Protein AF-A0AAD5DRU0-F1 (afdb_monomer_lite)

InterPro domains:
  IPR018108 Mitochondrial carrier protein, transmembrane region [PF00153] (15-57)
  IPR018108 Mitochondrial carrier protein, transmembrane region [PF00153] (76-179)
  IPR018108 Mitochondrial carrier protein, transmembrane region [PF00153] (218-263)
  IPR018108 Mitochondrial carrier protein, transmembrane region [PS50920] (1-57)
  IPR018108 Mitochondrial carrier protein, transmembrane region [PS50920] (72-177)
  IPR023395 Mitochondrial carrier protein domain superfamily [G3DSA:1.50.40.10] (1-269)
  IPR023395 Mitochondrial carrier protein domain superfamily [SSF103506] (10-259)

Radius of gyration: 24.18 Å; chains: 1; bounding box: 57×58×73 Å

Sequence (271 aa):
MALEGSQSGLRGAYLTARGVVAHDGVRGLYKGFGTVIGGMFPARMVYLSTLEMSKSVTNSLLHRFDLGDTAAVGAASFVGGAMASLSSQLIVVPIDVVAQRLMIMGGGPPPGGDPSARAAAAAEAAARHHTSGLALARSIVAAEGVRGLYRGFGASLAMFVPNSAIWWGSYGVWQQVLWHQVDRLRGHHWHSEGEILAVQGAAGILTGCTRAAVRPTWRQVASHLLHTEGAAGFFRGVAPRMASSSIWGTTMVCSYEWLKRLCARPAEEAA

Secondary structure (DSSP, 8-state):
---TT---SHHHHHHHHHHHHHHH-GGGGGTTHHHHHHHHHHHHHHHHHHHHHHHHHHHHHHTTS---HHHHHHHHHHHHHHHHHHHHHHHHHHHHHHHHHHHHT--PPPTTS-HHHHHHHHHHHHHHHT--HHHHHHHHHHHH-HHHHTTTHHHHHHHHHHHHHHHHHHHHHHHHHHHHHHHHHHSS----HHHHHHHHHHHHHHHHHHHHHHSS-HHHHHHHHHHHH-GGGGGTTHHHHHHHHHHHHHHHHHHHHHHHHHHTS-TTS--

Foldseek 3Di:
DPPPDQPFDPVSVVVVVVQLCVQPNPVLVCFLVVLQVVQVVVLVVLLVVQLVVQLVVQLVVCVVPPDDPLQSLLQSQLRSLLRSQLRSLVRNQLSVLLRVVRNVLSDQDDPDDDPVVNVVSVVVSVVVPPQDSVNSSVVQCVPVNPVSSCVCVVVSSVPRNNLRSLLRSQLSNQLVVLQVVVCVVVVDNDDDPVSVVVSNVVSNVRSVVSSVPPPDPVCVVVVVCCVPPNPVSVCGCVNVVVVVVVVVVVVVVVVVVVVVVVVPPDPPVVD

Structure (mmCIF, N/CA/C/O backbone):
data_AF-A0AAD5DRU0-F1
#
_entry.id   AF-A0AAD5DRU0-F1
#
loop_
_atom_site.group_PDB
_atom_site.id
_atom_site.type_symbol
_atom_site.label_atom_id
_atom_site.label_alt_id
_atom_site.label_comp_id
_atom_site.label_asym_id
_atom_site.label_entity_id
_atom_site.label_seq_id
_atom_site.pdbx_PDB_ins_code
_atom_site.Cartn_x
_atom_site.Cartn_y
_atom_site.Cartn_z
_atom_site.occupancy
_atom_site.B_iso_or_equiv
_atom_site.auth_seq_id
_atom_site.auth_comp_id
_atom_site.auth_asym_id
_atom_site.auth_atom_id
_atom_site.pdbx_PDB_model_num
ATOM 1 N N . MET A 1 1 ? -21.817 16.569 17.239 1.00 31.19 1 MET A N 1
ATOM 2 C CA . MET A 1 1 ? -21.534 17.974 17.597 1.00 31.19 1 MET A CA 1
ATOM 3 C C . MET A 1 1 ? -20.516 18.000 18.742 1.00 31.19 1 MET A C 1
ATOM 5 O O . MET A 1 1 ? -20.892 18.226 19.878 1.00 31.19 1 MET A O 1
ATOM 9 N N . ALA A 1 2 ? -19.253 17.642 18.466 1.00 29.66 2 ALA A N 1
ATOM 10 C CA . ALA A 1 2 ? -18.163 17.631 19.460 1.00 29.66 2 ALA A CA 1
ATOM 11 C C . ALA A 1 2 ? -16.767 17.632 18.791 1.00 29.66 2 ALA A C 1
ATOM 13 O O . ALA A 1 2 ? -15.877 16.898 19.206 1.00 29.66 2 ALA A O 1
ATOM 14 N N . LEU A 1 3 ? -16.583 18.400 17.709 1.00 37.69 3 LEU A N 1
ATOM 15 C CA . LEU A 1 3 ? -15.270 18.587 17.064 1.00 37.69 3 LEU A CA 1
ATOM 16 C C . LEU A 1 3 ? -14.935 20.074 16.846 1.00 37.69 3 LEU A C 1
ATOM 18 O O . LEU A 1 3 ? -14.105 20.410 16.008 1.00 37.69 3 LEU A O 1
ATOM 22 N N . GLU A 1 4 ? -15.547 20.974 17.613 1.00 32.94 4 GLU A N 1
ATOM 23 C CA . GLU A 1 4 ? -15.132 22.377 17.678 1.00 32.94 4 GLU A CA 1
ATOM 24 C C . GLU A 1 4 ? -14.142 22.518 18.837 1.00 32.94 4 GLU A C 1
ATOM 26 O O . GLU A 1 4 ? -14.522 22.505 20.003 1.00 32.94 4 GLU A O 1
ATOM 31 N N . GLY A 1 5 ? -12.845 22.555 18.518 1.00 39.56 5 GLY A N 1
ATOM 32 C CA . GLY A 1 5 ? -11.784 22.775 19.509 1.00 39.56 5 GLY A CA 1
ATOM 33 C C . GLY A 1 5 ? -10.649 21.750 19.524 1.00 39.56 5 GLY A C 1
ATOM 34 O O . GLY A 1 5 ? -9.889 21.708 20.490 1.00 39.56 5 GLY A O 1
ATOM 35 N N . SER A 1 6 ? -10.480 20.922 18.484 1.00 44.06 6 SER A N 1
ATOM 36 C CA . SER A 1 6 ? -9.308 20.038 18.394 1.00 44.06 6 SER A CA 1
ATOM 37 C C . SER A 1 6 ? -8.027 20.873 18.273 1.00 44.06 6 SER A C 1
ATOM 39 O O . SER A 1 6 ? -7.655 21.275 17.168 1.00 44.06 6 SER A O 1
ATOM 41 N N . GLN A 1 7 ? -7.335 21.096 19.397 1.00 48.50 7 GLN A N 1
ATOM 42 C CA . GLN A 1 7 ? -5.994 21.679 19.434 1.00 48.50 7 GLN A CA 1
ATOM 43 C C . GLN A 1 7 ? -5.064 20.890 18.502 1.00 48.50 7 GLN A C 1
ATOM 45 O O . GLN A 1 7 ? -4.703 19.742 18.764 1.00 48.50 7 GLN A O 1
ATOM 50 N N . SER A 1 8 ? -4.730 21.494 17.366 1.00 57.09 8 SER A N 1
ATOM 51 C CA . SER A 1 8 ? -3.951 20.892 16.287 1.00 57.09 8 SER A CA 1
ATOM 52 C C . SER A 1 8 ? -2.485 20.707 16.668 1.00 57.09 8 SER A C 1
ATOM 54 O O . SER A 1 8 ? -1.857 21.634 17.168 1.00 57.09 8 SER A O 1
ATOM 56 N N . GLY A 1 9 ? -1.908 19.542 16.349 1.00 62.97 9 GLY A N 1
ATOM 57 C CA . GLY A 1 9 ? -0.460 19.296 16.415 1.00 62.97 9 GLY A CA 1
ATOM 58 C C . GLY A 1 9 ? -0.054 18.164 17.363 1.00 62.97 9 GLY A C 1
ATOM 59 O O . GLY A 1 9 ? -0.887 17.364 17.789 1.00 62.97 9 GLY A O 1
ATOM 60 N N . LEU A 1 10 ? 1.241 18.096 17.704 1.00 64.62 10 LEU A N 1
ATOM 61 C CA . LEU A 1 10 ? 1.806 17.085 18.617 1.00 64.62 10 LEU A CA 1
ATOM 62 C C . LEU A 1 10 ? 1.092 17.051 19.975 1.00 64.62 10 LEU A C 1
ATOM 64 O O . LEU A 1 10 ? 0.924 15.980 20.548 1.00 64.62 10 LEU A O 1
ATOM 68 N N . ARG A 1 11 ? 0.615 18.206 20.457 1.00 71.38 11 ARG A N 1
ATOM 69 C CA . ARG A 1 11 ? -0.155 18.312 21.701 1.00 71.38 11 ARG A CA 1
ATOM 70 C C . ARG A 1 11 ? -1.485 17.561 21.618 1.00 71.38 11 ARG A C 1
ATOM 72 O O . ARG A 1 11 ? -1.820 16.854 22.558 1.00 71.38 11 ARG A O 1
ATOM 79 N N . GLY A 1 12 ? -2.201 17.657 20.497 1.00 74.38 12 GLY A N 1
ATOM 80 C CA . GLY A 1 12 ? -3.434 16.897 20.269 1.00 74.38 12 GLY A CA 1
ATOM 81 C C . GLY A 1 12 ? -3.170 15.392 20.245 1.00 74.38 12 GLY A C 1
ATOM 82 O O . GLY A 1 12 ? -3.798 14.652 20.993 1.00 74.38 12 GLY A O 1
ATOM 83 N N . ALA A 1 13 ? -2.164 14.954 19.481 1.00 71.44 13 ALA A N 1
ATOM 84 C CA . ALA A 1 13 ? -1.767 13.544 19.426 1.00 71.44 13 ALA A CA 1
ATOM 85 C C . ALA A 1 13 ? -1.336 13.000 20.801 1.00 71.44 13 ALA A C 1
ATOM 87 O O . ALA A 1 13 ? -1.739 11.904 21.185 1.00 71.44 13 ALA A O 1
ATOM 88 N N . TYR A 1 14 ? -0.569 13.781 21.567 1.00 78.19 14 TYR A N 1
ATOM 89 C CA . TYR A 1 14 ? -0.157 13.434 22.925 1.00 78.19 14 TYR A CA 1
ATOM 90 C C . TYR A 1 14 ? -1.346 13.346 23.886 1.00 78.19 14 TYR A C 1
ATOM 92 O O . TYR A 1 14 ? -1.426 12.402 24.665 1.00 78.19 14 TYR A O 1
ATOM 100 N N . LEU A 1 15 ? -2.290 14.290 23.829 1.00 78.75 15 LEU A N 1
ATOM 101 C CA . LEU A 1 15 ? -3.487 14.266 24.672 1.00 78.75 15 LEU A CA 1
ATOM 102 C C . LEU A 1 15 ? -4.383 13.068 24.345 1.00 78.75 15 LEU A C 1
ATOM 104 O O . LEU A 1 15 ? -4.858 12.412 25.270 1.00 78.75 15 LEU A O 1
ATOM 108 N N . THR A 1 16 ? -4.555 12.735 23.063 1.00 78.31 16 THR A N 1
ATOM 109 C CA . THR A 1 16 ? -5.276 11.527 22.643 1.00 78.31 16 THR A CA 1
ATOM 110 C C . THR A 1 16 ? -4.559 10.267 23.124 1.00 78.31 16 THR A C 1
ATOM 112 O O . THR A 1 16 ? -5.192 9.415 23.736 1.00 78.31 16 THR A O 1
ATOM 115 N N . ALA A 1 17 ? -3.240 10.163 22.934 1.00 76.81 17 ALA A N 1
ATOM 116 C CA . ALA A 1 17 ? -2.459 9.016 23.400 1.00 76.81 17 ALA A CA 1
ATOM 117 C C . ALA A 1 17 ? -2.508 8.867 24.929 1.00 76.81 17 ALA A C 1
ATOM 119 O O . ALA A 1 17 ? -2.715 7.769 25.438 1.00 76.81 17 ALA A O 1
ATOM 120 N N . ARG A 1 18 ? -2.385 9.975 25.670 1.00 80.94 18 ARG A N 1
ATOM 121 C CA . ARG A 1 18 ? -2.505 9.995 27.133 1.00 80.94 18 ARG A CA 1
ATOM 122 C C . ARG A 1 18 ? -3.909 9.600 27.584 1.00 80.94 18 ARG A C 1
ATOM 124 O O . ARG A 1 18 ? -4.031 8.874 28.562 1.00 80.94 18 ARG A O 1
ATOM 131 N N . GLY A 1 19 ? -4.945 10.040 26.869 1.00 76.12 19 GLY A N 1
ATOM 132 C CA . GLY A 1 19 ? -6.327 9.620 27.098 1.00 76.12 19 GLY A CA 1
ATOM 133 C C . GLY A 1 19 ? -6.498 8.113 26.912 1.00 76.12 19 GLY A C 1
ATOM 134 O O . GLY A 1 19 ? -6.983 7.439 27.814 1.00 76.12 19 GLY A O 1
ATOM 135 N N . VAL A 1 20 ? -6.006 7.561 25.802 1.00 75.75 20 VAL A N 1
ATOM 136 C CA . VAL A 1 20 ? -6.056 6.113 25.540 1.00 75.75 20 VAL A CA 1
ATOM 137 C C . VAL A 1 20 ? -5.307 5.329 26.618 1.00 75.75 20 VAL A C 1
ATOM 139 O O . VAL A 1 20 ? -5.846 4.370 27.151 1.00 75.75 20 VAL A O 1
ATOM 142 N N . VAL A 1 21 ? -4.102 5.749 27.013 1.00 80.75 21 VAL A N 1
ATOM 143 C CA . VAL A 1 21 ? -3.340 5.056 28.067 1.00 80.75 21 VAL A CA 1
ATOM 144 C C . VAL A 1 21 ? -4.028 5.155 29.432 1.00 80.75 21 VAL A C 1
ATOM 146 O O . VAL A 1 21 ? -4.017 4.182 30.181 1.00 80.75 21 VAL A O 1
ATOM 149 N N . ALA A 1 22 ? -4.646 6.292 29.760 1.00 75.75 22 ALA A N 1
ATOM 150 C CA . ALA A 1 22 ? -5.359 6.472 31.024 1.00 75.75 22 ALA A CA 1
ATOM 151 C C . ALA A 1 22 ? -6.647 5.633 31.113 1.00 75.75 22 ALA A C 1
ATOM 153 O O . ALA A 1 22 ? -7.004 5.198 32.205 1.00 75.75 22 ALA A O 1
ATOM 154 N N . HIS A 1 23 ? -7.333 5.402 29.988 1.00 67.56 23 HIS A N 1
ATOM 155 C CA . HIS A 1 23 ? -8.597 4.657 29.950 1.00 67.56 23 HIS A CA 1
ATOM 156 C C . HIS A 1 23 ? -8.424 3.158 29.654 1.00 67.56 23 HIS A C 1
ATOM 158 O O . HIS A 1 23 ? -9.066 2.334 30.301 1.00 67.56 23 HIS A O 1
ATOM 164 N N . ASP A 1 24 ? -7.534 2.798 28.729 1.00 63.31 24 ASP A N 1
ATOM 165 C CA . ASP A 1 24 ? -7.362 1.430 28.218 1.00 63.31 24 ASP A CA 1
ATOM 166 C C . ASP A 1 24 ? -6.023 0.781 28.609 1.00 63.31 24 ASP A C 1
ATOM 168 O O . ASP A 1 24 ? -5.767 -0.387 28.289 1.00 63.31 24 ASP A O 1
ATOM 172 N N . GLY A 1 25 ? -5.139 1.528 29.273 1.00 76.31 25 GLY A N 1
ATOM 173 C CA . GLY A 1 25 ? -3.773 1.102 29.556 1.00 76.31 25 GLY A CA 1
ATOM 174 C C . GLY A 1 25 ? -2.882 1.050 28.308 1.00 76.31 25 GLY A C 1
ATOM 175 O O . GLY A 1 25 ? -3.290 1.332 27.181 1.00 76.31 25 GLY A O 1
ATOM 176 N N . VAL A 1 26 ? -1.627 0.632 28.495 1.00 76.44 26 VAL A N 1
ATOM 177 C CA . VAL A 1 26 ? -0.619 0.548 27.414 1.00 76.44 26 VAL A CA 1
ATOM 178 C C . VAL A 1 26 ? -1.035 -0.433 26.308 1.00 76.44 26 VAL A C 1
ATOM 180 O O . VAL A 1 26 ? -0.728 -0.221 25.137 1.00 76.44 26 VAL A O 1
ATOM 183 N N . ARG A 1 27 ? -1.790 -1.486 26.653 1.00 69.69 27 ARG A N 1
ATOM 184 C CA . ARG A 1 27 ? -2.321 -2.459 25.683 1.00 69.69 27 ARG A CA 1
ATOM 185 C C . ARG A 1 27 ? -3.406 -1.866 24.773 1.00 69.69 27 ARG A C 1
ATOM 187 O O . ARG A 1 27 ? -3.588 -2.373 23.669 1.00 69.69 27 ARG A O 1
ATOM 194 N N . GLY A 1 28 ? -4.061 -0.776 25.182 1.00 69.50 28 GLY A N 1
ATOM 195 C CA . GLY A 1 28 ? -5.023 -0.035 24.360 1.00 69.50 28 GLY A CA 1
ATOM 196 C C . GLY A 1 28 ? -4.422 0.512 23.064 1.00 69.50 28 GLY A C 1
ATOM 197 O O . GLY A 1 28 ? -5.075 0.481 22.025 1.00 69.50 28 GLY A O 1
ATOM 198 N N . LEU A 1 29 ? -3.143 0.910 23.093 1.00 75.25 29 LEU A N 1
ATOM 199 C CA . LEU A 1 29 ? -2.425 1.446 21.927 1.00 75.25 29 LEU A CA 1
ATOM 200 C C . LEU A 1 29 ? -2.219 0.416 20.803 1.00 75.25 29 LEU A C 1
ATOM 202 O O . LEU A 1 29 ? -2.005 0.800 19.658 1.00 75.25 29 LEU A O 1
ATOM 206 N N . TYR A 1 30 ? -2.295 -0.879 21.118 1.00 74.06 30 TYR A N 1
ATOM 207 C CA . TYR A 1 30 ? -2.098 -1.977 20.166 1.00 74.06 30 TYR A CA 1
ATOM 208 C C . TYR A 1 30 ? -3.419 -2.658 19.766 1.00 74.06 30 TYR A C 1
ATOM 210 O O . TYR A 1 30 ? -3.407 -3.705 19.112 1.00 74.06 30 TYR A O 1
ATOM 218 N N . LYS A 1 31 ? -4.577 -2.090 20.138 1.00 70.50 31 LYS A N 1
ATOM 219 C CA . LYS A 1 31 ? -5.887 -2.621 19.729 1.00 70.50 31 LYS A CA 1
ATOM 220 C C . LYS A 1 31 ? -5.986 -2.658 18.200 1.00 70.50 31 LYS A C 1
ATOM 222 O O . LYS A 1 31 ? -5.612 -1.718 17.509 1.00 70.50 31 LYS A O 1
ATOM 227 N N . GLY A 1 32 ? -6.446 -3.788 17.664 1.00 71.75 32 GLY A N 1
ATOM 228 C CA . GLY A 1 32 ? -6.536 -4.031 16.219 1.00 71.75 32 GLY A CA 1
ATOM 229 C C . GLY A 1 32 ? -5.218 -4.424 15.536 1.00 71.75 32 GLY A C 1
ATOM 230 O O . GLY A 1 32 ? -5.271 -4.997 14.451 1.00 71.75 32 GLY A O 1
ATOM 231 N N . PHE A 1 33 ? -4.052 -4.231 16.166 1.00 77.88 33 PHE A N 1
ATOM 232 C CA . PHE A 1 33 ? -2.750 -4.552 15.563 1.00 77.88 33 PHE A CA 1
ATOM 233 C C . PHE A 1 33 ? -2.604 -6.041 15.215 1.00 77.88 33 PHE A C 1
ATOM 235 O O . PHE A 1 33 ? -2.174 -6.379 14.115 1.00 77.88 33 PHE A O 1
ATOM 242 N N . GLY A 1 34 ? -3.029 -6.937 16.113 1.00 74.19 34 GLY A N 1
ATOM 243 C CA . GLY A 1 34 ? -2.995 -8.384 15.864 1.00 74.19 34 GLY A CA 1
ATOM 244 C C . GLY A 1 34 ? -3.879 -8.814 14.689 1.00 74.19 34 GLY A C 1
ATOM 245 O O . GLY A 1 34 ? -3.467 -9.635 13.873 1.00 74.19 34 GLY A O 1
ATOM 246 N N . THR A 1 35 ? -5.061 -8.204 14.551 1.00 76.06 35 THR A N 1
ATOM 247 C CA . THR A 1 35 ? -5.974 -8.444 13.423 1.00 76.06 35 THR A CA 1
ATOM 248 C C . THR A 1 35 ? -5.353 -7.982 12.104 1.00 76.06 35 THR A C 1
ATOM 250 O O . THR A 1 35 ? -5.421 -8.698 11.107 1.00 76.06 35 THR A O 1
ATOM 253 N N . VAL A 1 36 ? -4.691 -6.819 12.109 1.00 77.00 36 VAL A N 1
ATOM 254 C CA . VAL A 1 36 ? -3.994 -6.280 10.933 1.00 77.00 36 VAL A CA 1
ATOM 255 C C . VAL A 1 36 ? -2.821 -7.175 10.534 1.00 77.00 36 VAL A C 1
ATOM 257 O O . VAL A 1 36 ? -2.709 -7.523 9.363 1.00 77.00 36 VAL A O 1
ATOM 260 N N . ILE A 1 37 ? -1.975 -7.605 11.478 1.00 79.50 37 ILE A N 1
ATOM 261 C CA . ILE A 1 37 ? -0.849 -8.504 11.175 1.00 79.50 37 ILE A CA 1
ATOM 262 C C . ILE A 1 37 ? -1.342 -9.817 10.569 1.00 79.50 37 ILE A C 1
ATOM 264 O O . ILE A 1 37 ? -0.847 -10.216 9.516 1.00 79.50 37 ILE A O 1
ATOM 268 N N . GLY A 1 38 ? -2.322 -10.469 11.204 1.00 78.31 38 GLY A N 1
ATOM 269 C CA . GLY A 1 38 ? -2.836 -11.756 10.731 1.00 78.31 38 GLY A CA 1
ATOM 270 C C . GLY A 1 38 ? -3.417 -11.682 9.317 1.00 78.31 38 GLY A C 1
ATOM 271 O O . GLY A 1 38 ? -3.315 -12.637 8.552 1.00 78.31 38 GLY A O 1
ATOM 272 N N . GLY A 1 39 ? -3.975 -10.529 8.948 1.00 76.00 39 GLY A N 1
ATOM 273 C CA . GLY A 1 39 ? -4.572 -10.299 7.640 1.00 76.00 39 GLY A CA 1
ATOM 274 C C . GLY A 1 39 ? -3.625 -9.784 6.552 1.00 76.00 39 GLY A C 1
ATOM 275 O O . GLY A 1 39 ? -3.830 -10.053 5.366 1.00 76.00 39 GLY A O 1
ATOM 276 N N . MET A 1 40 ? -2.568 -9.061 6.930 1.00 80.06 40 MET A N 1
ATOM 277 C CA . MET A 1 40 ? -1.688 -8.389 5.973 1.00 80.06 40 MET A CA 1
ATOM 278 C C . MET A 1 40 ? -0.796 -9.372 5.205 1.00 80.06 40 MET A C 1
ATOM 280 O O . MET A 1 40 ? -0.523 -9.144 4.028 1.00 80.06 40 MET A O 1
ATOM 284 N N . PHE A 1 41 ? -0.359 -10.470 5.831 1.00 83.25 41 PHE A N 1
ATOM 285 C CA . PHE A 1 41 ? 0.472 -11.478 5.161 1.00 83.25 41 PHE A CA 1
ATOM 286 C C . PHE A 1 41 ? -0.257 -12.150 3.981 1.00 83.25 41 PHE A C 1
ATOM 288 O O . PHE A 1 41 ? 0.240 -12.030 2.857 1.00 83.25 41 PHE A O 1
ATOM 295 N N . PRO A 1 42 ? -1.450 -12.759 4.160 1.00 84.19 42 PRO A N 1
ATOM 296 C CA . PRO A 1 42 ? -2.215 -13.315 3.042 1.00 84.19 42 PRO A CA 1
ATOM 297 C C . PRO A 1 42 ? -2.550 -12.273 1.974 1.00 84.19 42 PRO A C 1
ATOM 299 O O . PRO A 1 42 ? -2.427 -12.544 0.781 1.00 84.19 42 PRO A O 1
ATOM 302 N N . ALA A 1 43 ? -2.916 -11.055 2.391 1.00 82.94 43 ALA A N 1
ATOM 303 C CA . ALA A 1 43 ? -3.210 -9.968 1.465 1.00 82.94 43 ALA A CA 1
ATOM 304 C C . ALA A 1 43 ? -2.006 -9.622 0.575 1.00 82.94 43 ALA A C 1
ATOM 306 O O . ALA A 1 43 ? -2.159 -9.470 -0.636 1.00 82.94 43 ALA A O 1
ATOM 307 N N . ARG A 1 44 ? -0.799 -9.545 1.151 1.00 85.38 44 ARG A N 1
ATOM 308 C CA . ARG A 1 44 ? 0.439 -9.275 0.402 1.00 85.38 44 ARG A CA 1
ATOM 309 C C . ARG A 1 44 ? 0.781 -10.397 -0.572 1.00 85.38 44 ARG A C 1
ATOM 311 O O . ARG A 1 44 ? 1.218 -10.101 -1.681 1.00 85.38 44 ARG A O 1
ATOM 318 N N . MET A 1 45 ? 0.569 -11.654 -0.182 1.00 87.00 45 MET A N 1
ATOM 319 C CA . MET A 1 45 ? 0.787 -12.798 -1.072 1.00 87.00 45 MET A CA 1
ATOM 320 C C . MET A 1 45 ? -0.141 -12.720 -2.285 1.00 87.00 45 MET A C 1
ATOM 322 O O . MET A 1 45 ? 0.334 -12.720 -3.416 1.00 87.00 45 MET A O 1
ATOM 326 N N . VAL A 1 46 ? -1.446 -12.541 -2.057 1.00 90.31 46 VAL A N 1
ATOM 327 C CA . VAL A 1 46 ? -2.435 -12.403 -3.137 1.00 90.31 46 VAL A CA 1
ATOM 328 C C . VAL A 1 46 ? -2.123 -11.204 -4.028 1.00 90.31 46 VAL A C 1
ATOM 330 O O . VAL A 1 46 ? -2.210 -11.314 -5.250 1.00 90.31 46 VAL A O 1
ATOM 333 N N . TYR A 1 47 ? -1.715 -10.077 -3.441 1.00 89.25 47 TYR A N 1
ATOM 334 C CA . TYR A 1 47 ? -1.327 -8.888 -4.194 1.00 89.25 47 TYR A CA 1
ATOM 335 C C . TYR A 1 47 ? -0.169 -9.172 -5.158 1.00 89.25 47 TYR A C 1
ATOM 337 O O . TYR A 1 47 ? -0.294 -8.905 -6.351 1.00 89.25 47 TYR A O 1
ATOM 345 N N . LEU A 1 48 ? 0.939 -9.738 -4.667 1.00 88.50 48 LEU A N 1
ATOM 346 C CA . LEU A 1 48 ? 2.116 -10.013 -5.495 1.00 88.50 48 LEU A CA 1
ATOM 347 C C . LEU A 1 48 ? 1.844 -11.105 -6.535 1.00 88.50 48 LEU A C 1
ATOM 349 O O . LEU A 1 48 ? 2.208 -10.937 -7.695 1.00 88.50 48 LEU A O 1
ATOM 353 N N . SER A 1 49 ? 1.141 -12.179 -6.168 1.00 90.50 49 SER A N 1
ATOM 354 C CA . SER A 1 49 ? 0.761 -13.228 -7.121 1.00 90.50 49 SER A CA 1
ATOM 355 C C . SER A 1 49 ? -0.115 -12.682 -8.248 1.00 90.50 49 SER A C 1
ATOM 357 O O . SER A 1 49 ? 0.129 -12.968 -9.419 1.00 90.50 49 SER A O 1
ATOM 359 N N . THR A 1 50 ? -1.103 -11.850 -7.912 1.00 89.31 50 THR A N 1
ATOM 360 C CA . THR A 1 50 ? -1.984 -11.230 -8.910 1.00 89.31 50 THR A CA 1
ATOM 361 C C . THR A 1 50 ? -1.217 -10.251 -9.790 1.00 89.31 50 THR A C 1
ATOM 363 O O . THR A 1 50 ? -1.455 -10.204 -10.994 1.00 89.31 50 THR A O 1
ATOM 366 N N . LEU A 1 51 ? -0.290 -9.484 -9.212 1.00 88.06 51 LEU A N 1
ATOM 367 C CA . LEU A 1 51 ? 0.551 -8.544 -9.947 1.00 88.06 51 LEU A CA 1
ATOM 368 C C . LEU A 1 51 ? 1.370 -9.262 -11.023 1.00 88.06 51 LEU A C 1
ATOM 370 O O . LEU A 1 51 ? 1.321 -8.866 -12.185 1.00 88.06 51 LEU A O 1
ATOM 374 N N . GLU A 1 52 ? 2.085 -10.323 -10.651 1.00 87.50 52 GLU A N 1
ATOM 375 C CA . GLU A 1 52 ? 2.958 -11.059 -11.571 1.00 87.50 52 GLU A CA 1
ATOM 376 C C . GLU A 1 52 ? 2.160 -11.850 -12.614 1.00 87.50 52 GLU A C 1
ATOM 378 O O . GLU A 1 52 ? 2.488 -11.816 -13.802 1.00 87.50 52 GLU A O 1
ATOM 383 N N . MET A 1 53 ? 1.041 -12.466 -12.218 1.00 87.00 53 MET A N 1
ATOM 384 C CA . MET A 1 53 ? 0.133 -13.118 -13.166 1.00 87.00 53 MET A CA 1
ATOM 385 C C . MET A 1 53 ? -0.443 -12.114 -14.173 1.00 87.00 53 MET A C 1
ATOM 387 O O . MET A 1 53 ? -0.459 -12.374 -15.375 1.00 87.00 53 MET A O 1
ATOM 391 N N . SER A 1 54 ? -0.860 -10.937 -13.706 1.00 85.00 54 SER A N 1
ATOM 392 C CA . SER A 1 54 ? -1.429 -9.901 -14.572 1.00 85.00 54 SER A CA 1
ATOM 393 C C . SER A 1 54 ? -0.389 -9.310 -15.521 1.00 85.00 54 SER A C 1
ATOM 395 O O . SER A 1 54 ? -0.704 -9.079 -16.687 1.00 85.00 54 SER A O 1
ATOM 397 N N . LYS A 1 55 ? 0.851 -9.095 -15.063 1.00 82.44 55 LYS A N 1
ATOM 398 C CA . LYS A 1 55 ? 1.955 -8.665 -15.933 1.00 82.44 55 LYS A CA 1
ATOM 399 C C . LYS A 1 55 ? 2.238 -9.703 -17.013 1.00 82.44 55 LYS A C 1
ATOM 401 O O . LYS A 1 55 ? 2.333 -9.324 -18.173 1.00 82.44 55 LYS A O 1
ATOM 406 N N . SER A 1 56 ? 2.313 -10.986 -16.652 1.00 81.88 56 SER A N 1
ATOM 407 C CA . SER A 1 56 ? 2.549 -12.085 -17.597 1.00 81.88 56 SER A CA 1
ATOM 408 C C . SER A 1 56 ? 1.479 -12.126 -18.696 1.00 81.88 56 SER A C 1
ATOM 410 O O . SER A 1 56 ? 1.804 -12.034 -19.879 1.00 81.88 56 SER A O 1
ATOM 412 N N . VAL A 1 57 ? 0.196 -12.121 -18.311 1.00 83.12 57 VAL A N 1
ATOM 413 C CA . VAL A 1 57 ? -0.934 -12.110 -19.257 1.00 83.12 57 VAL A CA 1
ATOM 414 C C . VAL A 1 57 ? -0.918 -10.857 -20.132 1.00 83.12 57 VAL A C 1
ATOM 416 O O . VAL A 1 57 ? -1.061 -10.945 -21.350 1.00 83.12 57 VAL A O 1
ATOM 419 N N . THR A 1 58 ? -0.721 -9.682 -19.531 1.00 79.69 58 THR A N 1
ATOM 420 C CA . THR A 1 58 ? -0.764 -8.413 -20.268 1.00 79.69 58 THR A CA 1
ATOM 421 C C . THR A 1 58 ? 0.415 -8.287 -21.228 1.00 79.69 58 THR A C 1
ATOM 423 O O . THR A 1 58 ? 0.227 -7.818 -22.343 1.00 79.69 58 THR A O 1
ATOM 426 N N . ASN A 1 59 ? 1.606 -8.760 -20.854 1.00 80.19 59 ASN A N 1
ATOM 427 C CA . ASN A 1 59 ? 2.773 -8.742 -21.732 1.00 80.19 59 ASN A CA 1
ATOM 428 C C . ASN A 1 59 ? 2.583 -9.687 -22.931 1.00 80.19 59 ASN A C 1
ATOM 430 O O . ASN A 1 59 ? 2.807 -9.294 -24.072 1.00 80.19 59 ASN A O 1
ATOM 434 N N . SER A 1 60 ? 2.047 -10.896 -22.708 1.00 75.94 60 SER A N 1
ATOM 435 C CA . SER A 1 60 ? 1.685 -11.817 -23.800 1.00 75.94 60 SER A CA 1
ATOM 436 C C . SER A 1 60 ? 0.643 -11.236 -24.763 1.00 75.94 60 SER A C 1
ATOM 438 O O . SER A 1 60 ? 0.677 -11.526 -25.959 1.00 75.94 60 SER A O 1
ATOM 440 N N . LEU A 1 61 ? -0.287 -10.419 -24.260 1.00 75.25 61 LEU A N 1
ATOM 441 C CA . LEU A 1 61 ? -1.273 -9.721 -25.086 1.00 75.25 61 LEU A CA 1
ATOM 442 C C . LEU A 1 61 ? -0.669 -8.518 -25.820 1.00 75.25 61 LEU A C 1
ATOM 444 O O . LEU A 1 61 ? -1.007 -8.287 -26.979 1.00 75.25 61 LEU A O 1
ATOM 448 N N . LEU A 1 62 ? 0.228 -7.776 -25.167 1.00 77.81 62 LEU A N 1
ATOM 449 C CA . LEU A 1 62 ? 0.880 -6.593 -25.725 1.00 77.81 62 LEU A CA 1
ATOM 450 C C . LEU A 1 62 ? 1.898 -6.939 -26.806 1.00 77.81 62 LEU A C 1
ATOM 452 O O . LEU A 1 62 ? 1.990 -6.165 -27.738 1.00 77.81 62 LEU A O 1
ATOM 456 N N . HIS A 1 63 ? 2.553 -8.106 -26.788 1.00 71.12 63 HIS A N 1
ATOM 457 C CA . HIS A 1 63 ? 3.409 -8.553 -27.902 1.00 71.12 63 HIS A CA 1
ATOM 458 C C . HIS A 1 63 ? 2.677 -8.659 -29.256 1.00 71.12 63 HIS A C 1
ATOM 460 O O . HIS A 1 63 ? 3.321 -8.751 -30.297 1.00 71.12 63 HIS A O 1
ATOM 466 N N . ARG A 1 64 ? 1.335 -8.661 -29.269 1.00 70.25 64 ARG A N 1
ATOM 467 C CA . ARG A 1 64 ? 0.530 -8.619 -30.505 1.00 70.25 64 ARG A CA 1
ATOM 468 C C . ARG A 1 64 ? 0.379 -7.211 -31.080 1.00 70.25 64 ARG A C 1
ATOM 470 O O . ARG A 1 64 ? -0.037 -7.066 -32.225 1.00 70.25 64 ARG A O 1
ATOM 477 N N . PHE A 1 65 ? 0.672 -6.194 -30.281 1.00 69.12 65 PHE A N 1
ATOM 478 C CA . PHE A 1 65 ? 0.670 -4.795 -30.667 1.00 69.12 65 PHE A CA 1
ATOM 479 C C . PHE A 1 65 ? 2.133 -4.354 -30.701 1.00 69.12 65 PHE A C 1
ATOM 481 O O . PHE A 1 65 ? 2.824 -4.478 -29.700 1.00 69.12 65 PHE A O 1
ATOM 488 N N . ASP A 1 66 ? 2.623 -3.878 -31.842 1.00 72.62 66 ASP A N 1
ATOM 489 C CA . ASP A 1 66 ? 4.026 -3.481 -32.053 1.00 72.62 66 ASP A CA 1
ATOM 490 C C . ASP A 1 66 ? 4.376 -2.191 -31.272 1.00 72.62 66 ASP A C 1
ATOM 492 O O . ASP A 1 66 ? 4.585 -1.112 -31.821 1.00 72.62 66 ASP A O 1
ATOM 496 N N . LEU A 1 67 ? 4.303 -2.269 -29.944 1.00 74.31 67 LEU A N 1
ATOM 497 C CA . LEU A 1 67 ? 4.556 -1.197 -28.995 1.00 74.31 67 LEU A CA 1
ATOM 498 C C . LEU A 1 67 ? 6.004 -1.298 -28.520 1.00 74.31 67 LEU A C 1
ATOM 500 O O . LEU A 1 67 ? 6.489 -2.387 -28.234 1.00 74.31 67 LEU A O 1
ATOM 504 N N . GLY A 1 68 ? 6.678 -0.155 -28.368 1.00 76.81 68 GLY A N 1
ATOM 505 C CA . GLY A 1 68 ? 8.045 -0.134 -27.841 1.00 76.81 68 GLY A CA 1
ATOM 506 C C . GLY A 1 68 ? 8.144 -0.758 -26.441 1.00 76.81 68 GLY A C 1
ATOM 507 O O . GLY A 1 68 ? 7.252 -0.562 -25.610 1.00 76.81 68 GLY A O 1
ATOM 508 N N . ASP A 1 69 ? 9.251 -1.453 -26.167 1.00 80.75 69 ASP A N 1
ATOM 509 C CA . ASP A 1 69 ? 9.468 -2.272 -24.960 1.00 80.75 69 ASP A CA 1
ATOM 510 C C . ASP A 1 69 ? 9.134 -1.537 -23.651 1.00 80.75 69 ASP A C 1
ATOM 512 O O . ASP A 1 69 ? 8.430 -2.053 -22.779 1.00 80.75 69 ASP A O 1
ATOM 516 N N . THR A 1 70 ? 9.544 -0.272 -23.534 1.00 82.94 70 THR A N 1
ATOM 517 C CA . THR A 1 70 ? 9.264 0.570 -22.360 1.00 82.94 70 THR A CA 1
ATOM 518 C C . THR A 1 70 ? 7.768 0.847 -22.170 1.00 82.94 70 THR A C 1
ATOM 520 O O . THR A 1 70 ? 7.273 0.860 -21.039 1.00 82.94 70 THR A O 1
ATOM 523 N N . ALA A 1 71 ? 7.029 1.069 -23.261 1.00 81.94 71 ALA A N 1
ATOM 524 C CA . ALA A 1 71 ? 5.593 1.332 -23.214 1.00 81.94 71 ALA A CA 1
ATOM 525 C C . ALA A 1 71 ? 4.809 0.055 -22.882 1.00 81.94 71 ALA A C 1
ATOM 527 O O . ALA A 1 71 ? 3.878 0.107 -22.075 1.00 81.94 71 ALA A O 1
ATOM 528 N N . ALA A 1 72 ? 5.224 -1.089 -23.434 1.00 84.50 72 ALA A N 1
ATOM 529 C CA . ALA A 1 72 ? 4.633 -2.387 -23.128 1.00 84.50 72 ALA A CA 1
ATOM 530 C C . ALA A 1 72 ? 4.820 -2.759 -21.646 1.00 84.50 72 ALA A C 1
ATOM 532 O O . ALA A 1 72 ? 3.848 -3.086 -20.960 1.00 84.50 72 ALA A O 1
ATOM 533 N N . VAL A 1 73 ? 6.035 -2.608 -21.105 1.00 85.00 73 VAL A N 1
ATOM 534 C CA . VAL A 1 73 ? 6.323 -2.863 -19.681 1.00 85.00 73 VAL A CA 1
ATOM 535 C C . VAL A 1 73 ? 5.548 -1.912 -18.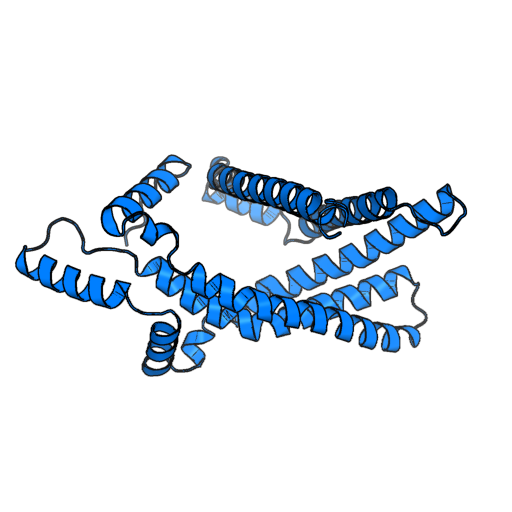767 1.00 85.00 73 VAL A C 1
ATOM 537 O O . VAL A 1 73 ? 5.006 -2.341 -17.740 1.00 85.00 73 VAL A O 1
ATOM 540 N N . GLY A 1 74 ? 5.453 -0.631 -19.137 1.00 86.81 74 GLY A N 1
ATOM 541 C CA . GLY A 1 74 ? 4.657 0.358 -18.413 1.00 86.81 74 GLY A CA 1
ATOM 542 C C . GLY A 1 74 ? 3.171 -0.000 -18.373 1.00 86.81 74 GLY A C 1
ATOM 543 O O . GLY A 1 74 ? 2.566 -0.002 -17.300 1.00 86.81 74 GLY A O 1
ATOM 544 N N . ALA A 1 75 ? 2.591 -0.373 -19.516 1.00 86.25 75 ALA A N 1
ATOM 545 C CA . ALA A 1 75 ? 1.189 -0.766 -19.626 1.00 86.25 75 ALA A CA 1
ATOM 546 C C . ALA A 1 75 ? 0.886 -2.069 -18.864 1.00 86.25 75 ALA A C 1
ATOM 548 O O . ALA A 1 75 ? -0.074 -2.120 -18.091 1.00 86.25 75 ALA A O 1
ATOM 549 N N . ALA A 1 76 ? 1.735 -3.093 -19.000 1.00 87.94 76 ALA A N 1
ATOM 550 C CA . ALA A 1 76 ? 1.598 -4.349 -18.264 1.00 87.94 76 ALA A CA 1
ATOM 551 C C . ALA A 1 76 ? 1.683 -4.138 -16.745 1.00 87.94 76 ALA A C 1
ATOM 553 O O . ALA A 1 76 ? 0.880 -4.687 -15.988 1.00 87.94 76 ALA A O 1
ATOM 554 N N . SER A 1 77 ? 2.611 -3.292 -16.293 1.00 88.75 77 SER A N 1
ATOM 555 C CA . SER A 1 77 ? 2.763 -2.964 -14.872 1.00 88.75 77 SER A CA 1
ATOM 556 C C . SER A 1 77 ? 1.606 -2.113 -14.346 1.00 88.75 77 SER A C 1
ATOM 558 O O . SER A 1 77 ? 1.173 -2.311 -13.213 1.00 88.75 77 SER A O 1
ATOM 560 N N . PHE A 1 78 ? 1.053 -1.215 -15.165 1.00 89.50 78 PHE A N 1
ATOM 561 C CA . PHE A 1 78 ? -0.123 -0.417 -14.818 1.00 89.50 78 PHE A CA 1
ATOM 562 C C . PHE A 1 78 ? -1.363 -1.295 -14.607 1.00 89.50 78 PHE A C 1
ATOM 564 O O . PHE A 1 78 ? -1.993 -1.241 -13.547 1.00 89.50 78 PHE A O 1
ATOM 571 N N . VAL A 1 79 ? -1.686 -2.147 -15.588 1.00 91.12 79 VAL A N 1
ATOM 572 C CA . VAL A 1 79 ? -2.824 -3.078 -15.512 1.00 91.12 79 VAL A CA 1
ATOM 573 C C . VAL A 1 79 ? -2.625 -4.068 -14.368 1.00 91.12 79 VAL A C 1
ATOM 575 O O . VAL A 1 79 ? -3.539 -4.282 -13.569 1.00 91.12 79 VAL A O 1
ATOM 578 N N . GLY A 1 80 ? -1.412 -4.606 -14.220 1.00 88.62 80 GLY A N 1
ATOM 579 C CA . GLY A 1 80 ? -1.084 -5.502 -13.118 1.00 88.62 80 GLY A CA 1
ATOM 580 C C . GLY A 1 80 ? -1.242 -4.844 -11.753 1.00 88.62 80 GLY A C 1
ATOM 581 O O . GLY A 1 80 ? -1.843 -5.433 -10.857 1.00 88.62 80 GLY A O 1
ATOM 582 N N . GLY A 1 81 ? -0.786 -3.599 -11.599 1.00 89.19 81 GLY A N 1
ATOM 583 C CA . GLY A 1 81 ? -0.962 -2.828 -10.371 1.00 89.19 81 GLY A CA 1
ATOM 584 C C . GLY A 1 81 ? -2.434 -2.584 -10.034 1.00 89.19 81 GLY A C 1
ATOM 585 O O . GLY A 1 81 ? -2.814 -2.656 -8.861 1.00 89.19 81 GLY A O 1
ATOM 586 N N . ALA A 1 82 ? -3.278 -2.345 -11.041 1.00 91.50 82 ALA A N 1
ATOM 587 C CA . ALA A 1 82 ? -4.718 -2.177 -10.858 1.00 91.50 82 ALA A CA 1
ATOM 588 C C . ALA A 1 82 ? -5.397 -3.479 -10.392 1.00 91.50 82 ALA A C 1
ATOM 590 O O . ALA A 1 82 ? -6.101 -3.484 -9.379 1.00 91.50 82 ALA A O 1
ATOM 591 N N . MET A 1 83 ? -5.149 -4.590 -11.094 1.00 91.12 83 MET A N 1
ATOM 592 C CA . MET A 1 83 ? -5.750 -5.900 -10.804 1.00 91.12 83 MET A CA 1
ATOM 593 C C . MET A 1 83 ? -5.283 -6.476 -9.465 1.00 91.12 83 MET A C 1
ATOM 595 O O . MET A 1 83 ? -6.090 -7.005 -8.695 1.00 91.12 83 MET A O 1
ATOM 599 N N . ALA A 1 84 ? -4.001 -6.302 -9.137 1.00 88.62 84 ALA A N 1
ATOM 600 C CA . ALA A 1 84 ? -3.448 -6.676 -7.841 1.00 88.62 84 ALA A CA 1
ATOM 601 C C . ALA A 1 84 ? -4.119 -5.915 -6.694 1.00 88.62 84 ALA A C 1
ATOM 603 O O . ALA A 1 84 ? -4.491 -6.509 -5.680 1.00 88.62 84 ALA A O 1
ATOM 604 N N . SER A 1 85 ? -4.328 -4.606 -6.865 1.00 89.56 85 SER A N 1
ATOM 605 C CA . SER A 1 85 ? -4.991 -3.784 -5.854 1.00 89.56 85 SER A CA 1
ATOM 606 C C . SER A 1 85 ? -6.460 -4.158 -5.672 1.00 89.56 85 SER A C 1
ATOM 608 O O . SER A 1 85 ? -6.922 -4.230 -4.535 1.00 89.56 85 SER A O 1
ATOM 610 N N . LEU A 1 86 ? -7.183 -4.440 -6.760 1.00 91.44 86 LEU A N 1
ATOM 611 C CA . LEU A 1 86 ? -8.574 -4.894 -6.706 1.00 91.44 86 LEU A CA 1
ATOM 612 C C . LEU A 1 86 ? -8.696 -6.206 -5.918 1.00 91.44 86 LEU A C 1
ATOM 614 O O . LEU A 1 86 ? -9.493 -6.306 -4.986 1.00 91.44 86 LEU A O 1
ATOM 618 N N . SER A 1 87 ? -7.852 -7.182 -6.253 1.00 90.38 87 SER A N 1
ATOM 619 C CA . SER A 1 87 ? -7.883 -8.519 -5.651 1.00 90.38 87 SER A CA 1
ATOM 620 C C . SER A 1 87 ? -7.465 -8.491 -4.181 1.00 90.38 87 SER A C 1
ATOM 622 O O . SER A 1 87 ? -8.119 -9.090 -3.331 1.00 90.38 87 SER A O 1
ATOM 624 N N . SER A 1 88 ? -6.423 -7.726 -3.844 1.00 89.00 88 SER A N 1
ATOM 625 C CA . SER A 1 88 ? -5.979 -7.577 -2.456 1.00 89.00 88 SER A CA 1
ATOM 626 C C . SER A 1 88 ? -7.019 -6.881 -1.578 1.00 89.00 88 SER A C 1
ATOM 628 O O . SER A 1 88 ? -7.134 -7.215 -0.398 1.00 89.00 88 SER A O 1
ATOM 630 N N . GLN A 1 89 ? -7.789 -5.934 -2.118 1.00 88.62 89 GLN A N 1
ATOM 631 C CA . GLN A 1 89 ? -8.793 -5.210 -1.337 1.00 88.62 89 GLN A CA 1
ATOM 632 C C . GLN A 1 89 ? -9.972 -6.079 -0.899 1.00 88.62 89 GLN A C 1
ATOM 634 O O . GLN A 1 89 ? -10.585 -5.773 0.120 1.00 88.62 89 GLN A O 1
ATOM 639 N N . LEU A 1 90 ? -10.254 -7.190 -1.587 1.00 87.94 90 LEU A N 1
ATOM 640 C CA . LEU A 1 90 ? -11.273 -8.151 -1.147 1.00 87.94 90 LEU A CA 1
ATOM 641 C C . LEU A 1 90 ? -10.952 -8.764 0.223 1.00 87.94 90 LEU A C 1
ATOM 643 O O . LEU A 1 90 ? -11.869 -9.115 0.966 1.00 87.94 90 LEU A O 1
ATOM 647 N N . ILE A 1 91 ? -9.660 -8.860 0.544 1.00 87.56 91 ILE A N 1
ATOM 648 C CA . ILE A 1 91 ? -9.140 -9.393 1.805 1.00 87.56 91 ILE A CA 1
ATOM 649 C C . ILE A 1 91 ? -8.905 -8.250 2.795 1.00 87.56 91 ILE A C 1
ATOM 651 O O . ILE A 1 91 ? -9.357 -8.313 3.932 1.00 87.56 91 ILE A O 1
ATOM 655 N N . VAL A 1 92 ? -8.241 -7.176 2.363 1.00 85.62 92 VAL A N 1
ATOM 656 C CA . VAL A 1 92 ? -7.819 -6.081 3.253 1.00 85.62 92 VAL A CA 1
ATOM 657 C C . VAL A 1 92 ? -9.003 -5.301 3.821 1.00 85.62 92 VAL A C 1
ATOM 659 O O . VAL A 1 92 ? -9.024 -5.026 5.014 1.00 85.62 92 VAL A O 1
ATOM 662 N N . VAL A 1 93 ? -10.020 -4.988 3.014 1.00 86.62 93 VAL A N 1
ATOM 663 C CA . VAL A 1 93 ? -11.145 -4.146 3.456 1.00 86.62 93 VAL A CA 1
ATOM 664 C C . VAL A 1 93 ? -11.905 -4.720 4.662 1.00 86.62 93 VAL A C 1
ATOM 666 O O . VAL A 1 93 ? -12.085 -3.978 5.629 1.00 86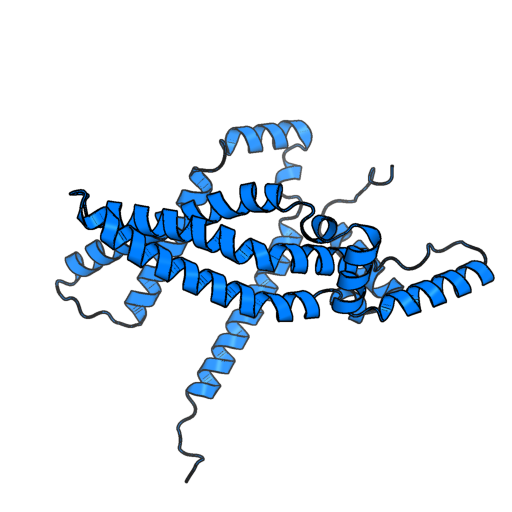.62 93 VAL A O 1
ATOM 669 N N . PRO A 1 94 ? -12.319 -6.003 4.696 1.00 83.62 94 PRO A N 1
ATOM 670 C CA . PRO A 1 94 ? -12.981 -6.546 5.882 1.00 83.62 94 PRO A CA 1
ATOM 671 C C . PRO A 1 94 ? -12.066 -6.576 7.116 1.00 83.62 94 PRO A C 1
ATOM 673 O O . PRO A 1 94 ? -12.538 -6.346 8.229 1.00 83.62 94 PRO A O 1
ATOM 676 N N . ILE A 1 95 ? -10.760 -6.806 6.937 1.00 84.81 95 ILE A N 1
ATOM 677 C CA . ILE A 1 95 ? -9.775 -6.754 8.030 1.00 84.81 95 ILE A CA 1
ATOM 678 C C . ILE A 1 95 ? -9.665 -5.332 8.586 1.00 84.81 95 ILE A C 1
ATOM 680 O O . ILE A 1 95 ? -9.703 -5.150 9.804 1.00 84.81 95 ILE A O 1
ATOM 684 N N . ASP A 1 96 ? -9.587 -4.333 7.708 1.00 84.69 96 ASP A N 1
ATOM 685 C CA . ASP A 1 96 ? -9.489 -2.924 8.080 1.00 84.69 96 ASP A CA 1
ATOM 686 C C . ASP A 1 96 ? -10.739 -2.458 8.822 1.00 84.69 96 ASP A C 1
ATOM 688 O O . ASP A 1 96 ? -10.618 -1.823 9.865 1.00 84.69 96 ASP A O 1
ATOM 692 N N . VAL A 1 97 ? -11.939 -2.823 8.359 1.00 82.56 97 VAL A N 1
ATOM 693 C CA . VAL A 1 97 ? -13.195 -2.461 9.039 1.00 82.56 97 VAL A CA 1
ATOM 694 C C . VAL A 1 97 ? -13.235 -3.030 10.460 1.00 82.56 97 VAL A C 1
ATOM 696 O O . VAL A 1 97 ? -13.602 -2.324 11.404 1.00 82.56 97 VAL A O 1
ATOM 699 N N . VAL A 1 98 ? -12.824 -4.288 10.640 1.00 82.69 98 VAL A N 1
ATOM 700 C CA . VAL A 1 98 ? -12.751 -4.925 11.964 1.00 82.69 98 VAL A CA 1
ATOM 701 C C . VAL A 1 98 ? -11.689 -4.246 12.830 1.00 82.69 98 VAL A C 1
ATOM 703 O O . VAL A 1 98 ? -11.962 -3.908 13.982 1.00 82.69 98 VAL A O 1
ATOM 706 N N . ALA A 1 99 ? -10.493 -4.003 12.292 1.00 81.88 99 ALA A N 1
ATOM 707 C CA . ALA A 1 99 ? -9.403 -3.355 13.014 1.00 81.88 99 ALA A CA 1
ATOM 708 C C . ALA A 1 99 ? -9.761 -1.923 13.437 1.00 81.88 99 ALA A C 1
ATOM 710 O O . ALA A 1 99 ? -9.563 -1.559 14.593 1.00 81.88 99 ALA A O 1
ATOM 711 N N . GLN A 1 100 ? -10.354 -1.134 12.542 1.00 79.62 100 GLN A N 1
ATOM 712 C CA . GLN A 1 100 ? -10.791 0.235 12.813 1.00 79.62 100 GLN A CA 1
ATOM 713 C C . GLN A 1 100 ? -11.878 0.276 13.886 1.00 79.62 100 GLN A C 1
ATOM 715 O O . GLN A 1 100 ? -11.791 1.080 14.812 1.00 79.62 100 GLN A O 1
ATOM 720 N N . ARG A 1 101 ? -12.874 -0.619 13.827 1.00 78.88 101 ARG A N 1
ATOM 721 C CA . ARG A 1 101 ? -13.892 -0.711 14.884 1.00 78.88 101 ARG A CA 1
ATOM 722 C C . ARG A 1 101 ? -13.269 -1.111 16.225 1.00 78.88 101 ARG A C 1
ATOM 724 O O . ARG A 1 101 ? -13.611 -0.502 17.234 1.00 78.88 101 ARG A O 1
ATOM 731 N N . LEU A 1 102 ? -12.308 -2.042 16.253 1.00 75.88 102 LEU A N 1
ATOM 732 C CA . LEU A 1 102 ? -11.553 -2.369 17.477 1.00 75.88 102 LEU A CA 1
ATOM 733 C C . LEU A 1 102 ? -10.772 -1.168 18.030 1.00 75.88 102 LEU A C 1
ATOM 735 O O . LEU A 1 102 ? -10.725 -0.988 19.245 1.00 75.88 102 LEU A O 1
ATOM 739 N N . MET A 1 103 ? -10.172 -0.354 17.159 1.00 74.06 103 MET A N 1
ATOM 740 C CA . MET A 1 103 ? -9.407 0.838 17.544 1.00 74.06 103 MET A CA 1
ATOM 741 C C . MET A 1 103 ? -10.304 1.962 18.085 1.00 74.06 103 MET A C 1
ATOM 743 O O . MET A 1 103 ? -9.893 2.685 18.987 1.00 74.06 103 MET A O 1
ATOM 747 N N . ILE A 1 104 ? -11.532 2.098 17.571 1.00 70.12 104 ILE A N 1
ATOM 748 C CA . ILE A 1 104 ? -12.487 3.138 17.994 1.00 70.12 104 ILE A CA 1
ATOM 749 C C . ILE A 1 104 ? -13.229 2.746 19.280 1.00 70.12 104 ILE A C 1
ATOM 751 O O . ILE A 1 104 ? -13.546 3.609 20.093 1.00 70.12 104 ILE A O 1
ATOM 755 N N . MET A 1 105 ? -13.470 1.452 19.513 1.00 64.31 105 MET A N 1
ATOM 756 C CA . MET A 1 105 ? -14.141 0.957 20.726 1.00 64.31 105 MET A CA 1
ATOM 757 C C . MET A 1 105 ? -13.308 1.106 22.019 1.00 64.31 105 MET A C 1
ATOM 759 O O . MET A 1 105 ? -13.757 0.686 23.081 1.00 64.31 105 MET A O 1
ATOM 763 N N . G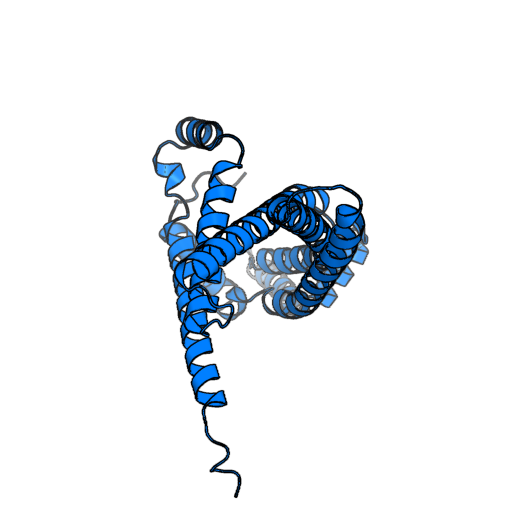LY A 1 106 ? -12.114 1.706 21.964 1.00 56.47 106 GLY A N 1
ATOM 764 C CA . GLY A 1 106 ? -11.247 1.992 23.117 1.00 56.47 106 GLY A CA 1
ATOM 765 C C . GLY A 1 106 ? -11.602 3.234 23.948 1.00 56.47 106 GLY A C 1
ATOM 766 O O . GLY A 1 106 ? -10.737 3.850 24.562 1.00 56.47 106 GLY A O 1
ATOM 767 N N . GLY A 1 107 ? -12.864 3.661 23.939 1.00 53.16 107 GLY A N 1
ATOM 768 C CA . GLY A 1 107 ? -13.342 4.749 24.789 1.00 53.16 107 GLY A CA 1
ATOM 769 C C . GLY A 1 107 ? -14.001 4.193 26.045 1.00 53.16 107 GLY A C 1
ATOM 770 O O . GLY A 1 107 ? -15.154 3.772 25.989 1.00 53.16 107 GLY A O 1
ATOM 771 N N . GLY A 1 108 ? -13.292 4.185 27.175 1.00 51.66 108 GLY A N 1
ATOM 772 C CA . GLY A 1 108 ? -13.905 3.907 28.477 1.00 51.66 108 GLY A CA 1
ATOM 773 C C . GLY A 1 108 ? -15.024 4.911 28.818 1.00 51.66 108 GLY A C 1
ATOM 774 O O . GLY A 1 108 ? -15.073 6.000 28.238 1.00 51.66 108 GLY A O 1
ATOM 775 N N . PRO A 1 109 ? -15.938 4.575 29.749 1.00 50.19 109 PRO A N 1
ATOM 776 C CA . PRO A 1 109 ? -17.058 5.446 30.098 1.00 50.19 109 PRO A CA 1
ATOM 777 C C . PRO A 1 109 ? -16.584 6.835 30.577 1.00 50.19 109 PRO A C 1
ATOM 779 O O . PRO A 1 109 ? -15.551 6.932 31.250 1.00 50.19 109 PRO A O 1
ATOM 782 N N . PRO A 1 110 ? -17.324 7.914 30.246 1.00 48.44 110 PRO A N 1
ATOM 783 C CA . PRO A 1 110 ? -16.927 9.285 30.552 1.00 48.44 110 PRO A CA 1
ATOM 784 C C . PRO A 1 110 ? -16.750 9.518 32.066 1.00 48.44 110 PRO A C 1
ATOM 786 O O . PRO A 1 110 ? -17.526 8.993 32.872 1.00 48.44 110 PRO A O 1
ATOM 789 N N . PRO A 1 111 ? -15.748 10.316 32.484 1.00 48.28 111 PRO A N 1
ATOM 790 C CA . PRO A 1 111 ? -15.560 10.665 33.888 1.00 48.28 111 PRO A CA 1
ATOM 791 C C . PRO A 1 111 ? -16.677 11.618 34.344 1.00 48.28 111 PRO A C 1
ATOM 793 O O . PRO A 1 111 ? -16.718 12.766 33.915 1.00 48.28 111 PRO A O 1
ATOM 796 N N . GLY A 1 112 ? -17.586 11.138 35.203 1.00 56.75 112 GLY A N 1
ATOM 797 C CA . GLY A 1 112 ? -18.627 11.972 35.830 1.00 56.75 112 GLY A CA 1
ATOM 798 C C . GLY A 1 112 ? -19.984 11.306 36.092 1.00 56.75 112 GLY A C 1
ATOM 799 O O . GLY A 1 112 ? -20.849 11.946 36.676 1.00 56.75 112 GLY A O 1
ATOM 800 N N . GLY A 1 113 ? -20.191 10.053 35.670 1.00 58.47 113 GLY A N 1
ATOM 801 C CA . GLY A 1 113 ? -21.437 9.310 35.912 1.00 58.47 113 GLY A CA 1
ATOM 802 C C . GLY A 1 113 ? -21.477 8.548 37.242 1.00 58.47 113 GLY A C 1
ATOM 803 O O . GLY A 1 113 ? -20.438 8.264 37.841 1.00 58.47 113 GLY A O 1
ATOM 804 N N . ASP A 1 114 ? -22.694 8.191 37.655 1.00 66.00 114 ASP A N 1
ATOM 805 C CA . ASP A 1 114 ? -23.026 7.473 38.892 1.00 66.00 114 ASP A CA 1
ATOM 806 C C . ASP A 1 114 ? -22.144 6.211 39.097 1.00 66.00 114 ASP A C 1
ATOM 808 O O . ASP A 1 114 ? -21.922 5.464 38.132 1.00 66.00 114 ASP A O 1
ATOM 812 N N . PRO A 1 115 ? -21.618 5.922 40.309 1.00 61.72 115 PRO A N 1
ATOM 813 C CA . PRO A 1 115 ? -20.652 4.837 40.532 1.00 61.72 115 PRO A CA 1
ATOM 814 C C . PRO A 1 115 ? -21.151 3.441 40.124 1.00 61.72 115 PRO A C 1
ATOM 816 O O . PRO A 1 115 ? -20.365 2.618 39.652 1.00 61.72 115 PRO A O 1
ATOM 819 N N . SER A 1 116 ? -22.455 3.179 40.251 1.00 57.62 116 SER A N 1
ATOM 820 C CA . SER A 1 116 ? -23.106 1.919 39.857 1.00 57.62 116 SER A CA 1
ATOM 821 C C . SER A 1 116 ? -23.224 1.773 38.333 1.00 57.62 116 SER A C 1
ATOM 823 O O . SER A 1 116 ? -22.888 0.724 37.780 1.00 57.62 116 SER A O 1
ATOM 825 N N . ALA A 1 117 ? -23.599 2.848 37.632 1.00 58.00 117 ALA A N 1
ATOM 826 C CA . ALA A 1 117 ? -23.630 2.909 36.171 1.00 58.00 117 ALA A CA 1
ATOM 827 C C . ALA A 1 117 ? -22.217 2.808 35.574 1.00 58.00 117 ALA A C 1
ATOM 829 O O . ALA A 1 117 ? -22.016 2.184 34.532 1.00 58.00 117 ALA A O 1
ATOM 830 N N . ARG A 1 118 ? -21.213 3.355 36.269 1.00 60.72 118 ARG A N 1
ATOM 831 C CA . ARG A 1 118 ? -19.799 3.244 35.898 1.00 60.72 118 ARG A CA 1
ATOM 832 C C . ARG A 1 118 ? -19.265 1.823 36.069 1.00 60.72 118 ARG A C 1
ATOM 834 O O . ARG A 1 118 ? -18.506 1.383 35.215 1.00 60.72 118 ARG A O 1
ATOM 841 N N . ALA A 1 119 ? -19.666 1.099 37.114 1.00 57.00 119 ALA A N 1
ATOM 842 C CA . ALA A 1 119 ? -19.302 -0.307 37.295 1.00 57.00 119 ALA A CA 1
ATOM 843 C C . ALA A 1 119 ? -19.941 -1.208 36.224 1.00 57.00 119 ALA A C 1
ATOM 845 O O . ALA A 1 119 ? -19.254 -2.055 35.657 1.00 57.00 119 ALA A O 1
ATOM 846 N N . ALA A 1 120 ? -21.211 -0.972 35.875 1.00 58.47 120 ALA A N 1
ATOM 847 C CA . ALA A 1 120 ? -21.890 -1.679 34.788 1.00 58.47 120 ALA A CA 1
ATOM 848 C C . ALA A 1 120 ? -21.259 -1.372 33.417 1.00 58.47 120 ALA A C 1
ATOM 850 O O . ALA A 1 120 ? -20.929 -2.290 32.670 1.00 58.47 120 ALA A O 1
ATOM 851 N N . ALA A 1 121 ? -20.990 -0.097 33.118 1.00 56.31 121 ALA A N 1
ATOM 852 C CA . ALA A 1 121 ? -20.327 0.315 31.882 1.00 56.31 121 ALA A CA 1
ATOM 853 C C . ALA A 1 121 ? -18.863 -0.152 31.812 1.00 56.31 121 ALA A C 1
ATOM 855 O O . ALA A 1 121 ? -18.383 -0.470 30.727 1.00 56.31 121 ALA A O 1
ATOM 856 N N . ALA A 1 122 ? -18.156 -0.233 32.944 1.00 54.25 122 ALA A N 1
ATOM 857 C CA . ALA A 1 122 ? -16.803 -0.780 33.031 1.00 54.25 122 ALA A CA 1
ATOM 858 C C . ALA A 1 122 ? -16.784 -2.307 32.882 1.00 54.25 122 ALA A C 1
ATOM 860 O O . ALA A 1 122 ? -15.880 -2.824 32.238 1.00 54.25 122 ALA A O 1
ATOM 861 N N . ALA A 1 123 ? -17.780 -3.026 33.408 1.00 55.34 123 ALA A N 1
ATOM 862 C CA . ALA A 1 123 ? -17.938 -4.466 33.200 1.00 55.34 123 ALA A CA 1
ATOM 863 C C . ALA A 1 123 ? -18.302 -4.786 31.741 1.00 55.34 123 ALA A C 1
ATOM 865 O O . ALA A 1 123 ? -17.731 -5.691 31.136 1.00 55.34 123 ALA A O 1
ATOM 866 N N . GLU A 1 124 ? -19.183 -3.991 31.134 1.00 55.75 124 GLU A N 1
ATOM 867 C CA . GLU A 1 124 ? -19.550 -4.109 29.724 1.00 55.75 124 GLU A CA 1
ATOM 868 C C . GLU A 1 124 ? -18.389 -3.685 28.802 1.00 55.75 124 GLU A C 1
ATOM 870 O O . GLU A 1 124 ? -18.137 -4.314 27.777 1.00 55.75 124 GLU A O 1
ATOM 875 N N . ALA A 1 125 ? -17.615 -2.659 29.173 1.00 54.69 125 ALA A N 1
ATOM 876 C CA . ALA A 1 125 ? -16.369 -2.298 28.497 1.00 54.69 125 ALA A CA 1
ATOM 877 C C . ALA A 1 125 ? -15.296 -3.384 28.667 1.00 54.69 125 ALA A C 1
ATOM 879 O O . ALA A 1 125 ? -14.639 -3.723 27.693 1.00 54.69 125 ALA A O 1
ATOM 880 N N . ALA A 1 126 ? -15.158 -4.004 29.842 1.00 52.31 126 ALA A N 1
ATOM 881 C CA . ALA A 1 126 ? -14.233 -5.113 30.080 1.00 52.31 126 ALA A CA 1
ATOM 882 C C . ALA A 1 126 ? -14.611 -6.373 29.277 1.00 52.31 126 ALA A C 1
ATOM 884 O O . ALA A 1 126 ? -13.730 -7.032 28.718 1.00 52.31 126 ALA A O 1
ATOM 885 N N . ALA A 1 127 ? -15.909 -6.661 29.139 1.00 53.72 127 ALA A N 1
ATOM 886 C CA . ALA A 1 127 ? -16.424 -7.707 28.254 1.00 53.72 127 ALA A CA 1
ATOM 887 C C . ALA A 1 127 ? -16.146 -7.381 26.772 1.00 53.72 127 ALA A C 1
ATOM 889 O O . ALA A 1 127 ? -15.692 -8.238 26.012 1.00 53.72 127 ALA A O 1
ATOM 890 N N . ARG A 1 128 ? -16.311 -6.112 26.370 1.00 56.72 128 ARG A N 1
ATOM 891 C CA . ARG A 1 128 ? -15.944 -5.611 25.032 1.00 56.72 128 ARG A CA 1
ATOM 892 C C . ARG A 1 128 ? -14.425 -5.618 24.789 1.00 56.72 128 ARG A C 1
ATOM 894 O O . ARG A 1 128 ? -13.993 -5.884 23.671 1.00 56.72 128 ARG A O 1
ATOM 901 N N . HIS A 1 129 ? -13.603 -5.423 25.824 1.00 53.09 129 HIS A N 1
ATOM 902 C CA . HIS A 1 129 ? -12.133 -5.425 25.761 1.00 53.09 129 HIS A CA 1
ATOM 903 C C . HIS A 1 129 ? -11.531 -6.805 25.459 1.00 53.09 129 HIS A C 1
ATOM 905 O O . HIS A 1 129 ? -10.408 -6.867 24.963 1.00 53.09 129 HIS A O 1
ATOM 911 N N . HIS A 1 130 ? -12.260 -7.895 25.718 1.00 51.00 130 HIS A N 1
ATOM 912 C CA . HIS A 1 130 ? -11.836 -9.267 25.405 1.00 51.00 130 HIS A CA 1
ATOM 913 C C . HIS A 1 130 ? -12.399 -9.807 24.084 1.00 51.00 130 HIS A C 1
ATOM 915 O O . HIS A 1 130 ? -12.186 -10.973 23.747 1.00 51.00 130 HIS A O 1
ATOM 921 N N . THR A 1 131 ? -13.107 -8.983 23.307 1.00 61.28 131 THR A N 1
ATOM 922 C CA . THR A 1 131 ? -13.672 -9.436 22.034 1.00 61.28 131 THR A CA 1
ATOM 923 C C . THR A 1 131 ? -12.542 -9.637 21.023 1.00 61.28 131 THR A C 1
ATOM 925 O O . THR A 1 131 ? -11.916 -8.683 20.563 1.00 61.28 131 THR A O 1
ATOM 928 N N . SER A 1 132 ? -12.260 -10.896 20.681 1.00 69.31 132 SER A N 1
ATOM 929 C CA . SER A 1 132 ? -11.319 -11.240 19.612 1.00 69.31 132 SER A CA 1
ATOM 930 C C . SER A 1 132 ? -11.773 -10.615 18.287 1.00 69.31 132 SER A C 1
ATOM 932 O O . SER A 1 132 ? -12.971 -10.452 18.047 1.00 69.31 132 SER A O 1
ATOM 934 N N . GLY A 1 133 ? -10.841 -10.280 17.386 1.00 72.44 133 GLY A N 1
ATOM 935 C CA . GLY A 1 133 ? -11.201 -9.696 16.084 1.00 72.44 133 GLY A CA 1
ATOM 936 C C . GLY A 1 133 ? -12.203 -10.548 15.294 1.00 72.44 133 GLY A C 1
ATOM 937 O O . GLY A 1 133 ? -13.069 -10.011 14.610 1.00 72.44 133 GLY A O 1
ATOM 938 N N . LEU A 1 134 ? -12.167 -11.871 15.478 1.00 77.56 134 LEU A N 1
ATOM 939 C CA . LEU A 1 134 ? -13.134 -12.811 14.907 1.00 77.56 134 LEU A CA 1
ATOM 940 C C . LEU A 1 134 ? -14.519 -12.723 15.560 1.00 77.56 134 LEU A C 1
ATOM 942 O O . LEU A 1 134 ? -15.526 -12.813 14.861 1.00 77.56 134 LEU A O 1
ATOM 946 N N . ALA A 1 135 ? -14.589 -12.539 16.880 1.00 78.00 135 ALA A N 1
ATOM 947 C CA . ALA A 1 135 ? -15.856 -12.335 17.576 1.00 78.00 135 ALA A CA 1
ATOM 948 C C . ALA A 1 135 ? -16.521 -11.019 17.143 1.00 78.00 135 ALA A C 1
ATOM 950 O O . ALA A 1 135 ? -17.729 -10.999 16.914 1.00 78.00 135 ALA A O 1
ATOM 951 N N . LEU A 1 136 ? -15.731 -9.960 16.922 1.00 79.75 136 LEU A N 1
ATOM 952 C CA . LEU A 1 136 ? -16.239 -8.709 16.357 1.00 79.75 136 LEU A CA 1
ATOM 953 C C . LEU A 1 136 ? -16.690 -8.877 14.899 1.00 79.75 136 LEU A C 1
ATOM 955 O O . LEU A 1 136 ? -17.746 -8.386 14.520 1.00 79.75 136 LEU A O 1
ATOM 959 N N . ALA A 1 137 ? -15.928 -9.593 14.071 1.00 80.38 137 ALA A N 1
ATOM 960 C CA . ALA A 1 137 ? -16.341 -9.871 12.696 1.00 80.38 137 ALA A CA 1
ATOM 961 C C . ALA A 1 137 ? -17.680 -10.632 12.656 1.00 80.38 137 ALA A C 1
ATOM 963 O O . ALA A 1 137 ? -18.570 -10.279 11.883 1.00 80.38 137 ALA A O 1
ATOM 964 N N . ARG A 1 138 ? -17.857 -11.630 13.534 1.00 82.06 138 ARG A N 1
ATOM 965 C CA . ARG A 1 138 ? -19.113 -12.382 13.672 1.00 82.06 138 ARG A CA 1
ATOM 966 C C . ARG A 1 138 ? -20.276 -11.501 14.121 1.00 82.06 138 ARG A C 1
ATOM 968 O O . ARG A 1 138 ? -21.358 -11.627 13.556 1.00 82.06 138 ARG A O 1
ATOM 975 N N . SER A 1 139 ? -20.068 -10.607 15.089 1.00 79.19 139 SER A N 1
ATOM 976 C CA . SER A 1 139 ? -21.133 -9.704 15.542 1.00 79.19 139 SER A CA 1
ATOM 977 C C . SER A 1 139 ? -21.526 -8.686 14.468 1.00 79.19 139 SER A C 1
ATOM 979 O O . SER A 1 139 ? -22.713 -8.422 14.297 1.00 79.19 139 SER A O 1
ATOM 981 N N . ILE A 1 140 ? -20.568 -8.187 13.678 1.00 80.38 140 ILE A N 1
ATOM 982 C CA . ILE A 1 140 ? -20.852 -7.313 12.529 1.00 80.38 140 ILE A CA 1
ATOM 983 C C . ILE A 1 140 ? -21.682 -8.056 11.481 1.00 80.38 140 ILE A C 1
ATOM 985 O O . ILE A 1 140 ? -22.669 -7.513 10.996 1.00 80.38 140 ILE A O 1
ATOM 989 N N . VAL A 1 141 ? -21.326 -9.299 11.150 1.00 85.25 141 VAL A N 1
ATOM 990 C CA . VAL A 1 141 ? -22.094 -10.095 10.180 1.00 85.25 141 VAL A CA 1
ATOM 991 C C . VAL A 1 141 ? -23.502 -10.395 10.696 1.00 85.25 141 VAL A C 1
ATOM 993 O O . VAL A 1 141 ? -24.447 -10.327 9.918 1.00 85.25 141 VAL A O 1
ATOM 996 N N . ALA A 1 142 ? -23.664 -10.676 11.990 1.00 81.69 142 ALA A N 1
ATOM 997 C CA . ALA A 1 142 ? -24.977 -10.915 12.584 1.00 81.69 142 ALA A CA 1
ATOM 998 C C . ALA A 1 142 ? -25.868 -9.656 12.600 1.00 81.69 142 ALA A C 1
ATOM 1000 O O . ALA A 1 142 ? -27.077 -9.773 12.427 1.00 81.69 142 ALA A O 1
ATOM 1001 N N . ALA A 1 143 ? -25.285 -8.467 12.791 1.00 79.19 143 ALA A N 1
ATOM 1002 C CA . ALA A 1 143 ? -26.031 -7.211 12.914 1.00 79.19 143 ALA A CA 1
ATOM 1003 C C . ALA A 1 143 ? -26.256 -6.479 11.576 1.00 79.19 143 ALA A C 1
ATOM 1005 O O . ALA A 1 143 ? -27.338 -5.957 11.326 1.00 79.19 143 ALA A O 1
ATOM 1006 N N . GLU A 1 144 ? -25.234 -6.411 10.721 1.00 78.06 144 GLU A N 1
ATOM 1007 C CA . GLU A 1 144 ? -25.211 -5.610 9.484 1.00 78.06 144 GLU A CA 1
ATOM 1008 C C . GLU A 1 144 ? -25.091 -6.480 8.213 1.00 78.06 144 GLU A C 1
ATOM 1010 O O . GLU A 1 144 ? -25.099 -5.967 7.088 1.00 78.06 144 GLU A O 1
ATOM 1015 N N . GLY A 1 145 ? -24.958 -7.801 8.368 1.00 82.75 145 GLY A N 1
ATOM 1016 C CA . GLY A 1 145 ? -24.699 -8.725 7.267 1.00 82.75 145 GLY A CA 1
ATOM 1017 C C . GLY A 1 145 ? -23.279 -8.617 6.704 1.00 82.75 145 GLY A C 1
ATOM 1018 O O . GLY A 1 145 ? -22.448 -7.814 7.133 1.00 82.75 145 GLY A O 1
ATOM 1019 N N . VAL A 1 146 ? -22.995 -9.407 5.664 1.00 83.38 146 VAL A N 1
ATOM 1020 C CA . VAL A 1 146 ? -21.689 -9.400 4.972 1.00 83.38 146 VAL A CA 1
ATOM 1021 C C . VAL A 1 146 ? -21.375 -8.024 4.368 1.00 83.38 146 VAL A C 1
ATOM 1023 O O . VAL A 1 146 ? -20.221 -7.606 4.338 1.00 83.38 146 VAL A O 1
ATOM 1026 N N . ARG A 1 147 ? -22.398 -7.260 3.960 1.00 80.88 147 ARG A N 1
ATOM 1027 C CA . ARG A 1 147 ? -22.225 -5.890 3.443 1.00 80.88 147 ARG A CA 1
ATOM 1028 C C . ARG A 1 147 ? -21.654 -4.929 4.491 1.00 80.88 147 ARG A C 1
ATOM 1030 O O . ARG A 1 147 ? -20.970 -3.986 4.101 1.00 80.88 147 ARG A O 1
ATOM 1037 N N . GLY A 1 148 ? -21.868 -5.181 5.786 1.00 76.12 148 GLY A N 1
ATOM 1038 C CA . GLY A 1 148 ? -21.270 -4.401 6.874 1.00 76.12 148 GLY A CA 1
ATOM 1039 C C . GLY A 1 148 ? -19.739 -4.478 6.905 1.00 76.12 148 GLY A C 1
ATOM 1040 O O . GLY A 1 148 ? -19.082 -3.478 7.190 1.00 76.12 148 GLY A O 1
ATOM 1041 N N . LEU A 1 149 ? -19.162 -5.627 6.525 1.00 80.25 149 LEU A N 1
ATOM 1042 C CA . LEU A 1 149 ? -17.707 -5.821 6.431 1.00 80.25 149 LEU A CA 1
ATOM 1043 C C . LEU A 1 149 ? -17.078 -5.125 5.215 1.00 80.25 149 LEU A C 1
ATOM 1045 O O . LEU A 1 149 ? -15.903 -4.783 5.246 1.00 80.25 149 LEU A O 1
ATOM 1049 N N . TYR A 1 150 ? -17.857 -4.880 4.161 1.00 84.12 150 TYR A N 1
ATOM 1050 C CA . TYR A 1 150 ? -17.412 -4.186 2.946 1.00 84.12 150 TYR A CA 1
ATOM 1051 C C . TYR A 1 150 ? -17.872 -2.722 2.905 1.00 84.12 150 TYR A C 1
ATOM 1053 O O . TYR A 1 150 ? -17.874 -2.079 1.850 1.00 84.12 150 TYR A O 1
ATOM 1061 N N . ARG A 1 151 ? -18.272 -2.158 4.051 1.00 75.62 151 ARG A N 1
ATOM 1062 C CA . ARG A 1 151 ? -18.668 -0.752 4.142 1.00 75.62 151 ARG A CA 1
ATOM 1063 C C . ARG A 1 151 ? -17.461 0.133 3.816 1.00 75.62 151 ARG A C 1
ATOM 1065 O O . ARG A 1 151 ? -16.464 0.118 4.523 1.00 75.62 151 ARG A O 1
ATOM 1072 N N . GLY A 1 152 ? -17.564 0.899 2.729 1.00 75.00 152 GLY A N 1
ATOM 1073 C CA . GLY A 1 152 ? -16.461 1.719 2.214 1.00 75.00 152 GLY A CA 1
ATOM 1074 C C . GLY A 1 152 ? -15.624 1.058 1.114 1.00 75.00 152 GLY A C 1
ATOM 1075 O O . GLY A 1 152 ? -14.745 1.720 0.577 1.00 75.00 152 GLY A O 1
ATOM 1076 N N . PHE A 1 153 ? -15.934 -0.178 0.696 1.00 81.12 153 PHE A N 1
ATOM 1077 C CA . PHE A 1 153 ? -15.192 -0.895 -0.352 1.00 81.12 153 PHE A CA 1
ATOM 1078 C C . PHE A 1 153 ? -15.053 -0.091 -1.652 1.00 81.12 153 PHE A C 1
ATOM 1080 O O . PHE A 1 153 ? -13.956 0.026 -2.182 1.00 81.12 153 PHE A O 1
ATOM 1087 N N . GLY A 1 154 ? -16.129 0.542 -2.133 1.00 77.56 154 GLY A N 1
ATOM 1088 C CA . GLY A 1 154 ? -16.065 1.385 -3.334 1.00 77.56 154 GLY A CA 1
ATOM 1089 C C . GLY A 1 154 ? -15.134 2.596 -3.186 1.00 77.56 154 GLY A C 1
ATOM 1090 O O . GLY A 1 154 ? -14.391 2.914 -4.110 1.00 77.56 154 GLY A O 1
ATOM 1091 N N . ALA A 1 155 ? -15.121 3.236 -2.011 1.00 75.75 155 ALA A N 1
ATOM 1092 C CA . ALA A 1 155 ? -14.219 4.353 -1.725 1.00 75.75 155 ALA A CA 1
ATOM 1093 C C . ALA A 1 155 ? -12.757 3.885 -1.644 1.00 75.75 155 ALA A C 1
ATOM 1095 O O . ALA A 1 155 ? -11.869 4.535 -2.196 1.00 75.75 155 ALA A O 1
ATOM 1096 N N . SER A 1 156 ? -12.517 2.723 -1.029 1.00 79.00 156 SER A N 1
ATOM 1097 C CA . SER A 1 156 ? -11.207 2.071 -1.016 1.00 79.00 156 SER A CA 1
ATOM 1098 C C . SER A 1 156 ? -10.737 1.755 -2.437 1.00 79.00 156 SER A C 1
ATOM 1100 O O . SER A 1 156 ? -9.632 2.149 -2.808 1.00 79.00 156 SER A O 1
ATOM 1102 N N . LEU A 1 157 ? -11.584 1.152 -3.282 1.00 81.44 157 LEU A N 1
ATOM 1103 C CA . LEU A 1 157 ? -11.232 0.850 -4.671 1.00 81.44 157 LEU A CA 1
ATOM 1104 C C . LEU A 1 157 ? -10.866 2.119 -5.444 1.00 81.44 157 LEU A C 1
ATOM 1106 O O . LEU A 1 157 ? -9.810 2.164 -6.076 1.00 81.44 157 LEU A O 1
ATOM 1110 N N . ALA A 1 158 ? -11.695 3.160 -5.340 1.00 79.44 158 ALA A N 1
ATOM 1111 C CA . ALA A 1 158 ? -11.474 4.441 -6.006 1.00 79.44 158 ALA A CA 1
ATOM 1112 C C . ALA A 1 158 ? -10.164 5.121 -5.573 1.00 79.44 158 ALA A C 1
ATOM 1114 O O . ALA A 1 158 ? -9.544 5.831 -6.362 1.00 79.44 158 ALA A O 1
ATOM 1115 N N . MET A 1 159 ? -9.717 4.891 -4.337 1.00 81.56 159 MET A N 1
ATOM 1116 C CA . MET A 1 159 ? -8.464 5.438 -3.824 1.00 81.56 159 MET A CA 1
ATOM 1117 C C . MET A 1 159 ? -7.249 4.582 -4.201 1.00 81.56 159 MET A C 1
ATOM 1119 O O . MET A 1 159 ? -6.233 5.107 -4.664 1.00 81.56 159 MET A O 1
ATOM 1123 N N . PHE A 1 160 ? -7.315 3.274 -3.967 1.00 85.00 160 PHE A N 1
ATOM 1124 C CA . PHE A 1 160 ? -6.152 2.392 -4.026 1.00 85.00 160 PHE A CA 1
ATOM 1125 C C . PHE A 1 160 ? -5.874 1.854 -5.429 1.00 85.00 160 PHE A C 1
ATOM 1127 O O . PHE A 1 160 ? -4.700 1.758 -5.787 1.00 85.00 160 PHE A O 1
ATOM 1134 N N . VAL A 1 161 ? -6.901 1.562 -6.239 1.00 88.19 161 VAL A N 1
ATOM 1135 C CA . VAL A 1 161 ? -6.708 0.989 -7.584 1.00 88.19 161 VAL A CA 1
ATOM 1136 C C . VAL A 1 161 ? -5.977 1.972 -8.505 1.00 88.19 161 VAL A C 1
ATOM 1138 O O . VAL A 1 161 ? -4.917 1.600 -9.014 1.00 88.19 161 VAL A O 1
ATOM 1141 N N . PRO A 1 162 ? -6.419 3.238 -8.668 1.00 87.62 162 PRO A N 1
ATOM 1142 C CA . PRO A 1 162 ? -5.702 4.193 -9.516 1.00 87.62 162 PRO A CA 1
ATOM 1143 C C . PRO A 1 162 ? -4.309 4.501 -8.967 1.00 87.62 162 PRO A C 1
ATOM 1145 O O . PRO A 1 162 ? -3.339 4.599 -9.714 1.00 87.62 162 PRO A O 1
ATOM 1148 N N . ASN A 1 163 ? -4.188 4.603 -7.640 1.00 86.06 163 ASN A N 1
ATOM 1149 C CA . ASN A 1 163 ? -2.912 4.844 -6.980 1.00 86.06 163 ASN A CA 1
ATOM 1150 C C . ASN A 1 163 ? -1.895 3.722 -7.247 1.00 86.06 163 ASN A C 1
ATOM 1152 O O . ASN A 1 163 ? -0.729 4.005 -7.512 1.00 86.06 163 ASN A O 1
ATOM 1156 N N . SER A 1 164 ? -2.333 2.467 -7.154 1.00 88.19 164 SER A N 1
ATOM 1157 C CA . SER A 1 164 ? -1.510 1.284 -7.399 1.00 88.19 164 SER A CA 1
ATOM 1158 C C . SER A 1 164 ? -1.107 1.172 -8.867 1.00 88.19 164 SER A C 1
ATOM 1160 O O . SER A 1 164 ? 0.062 0.941 -9.168 1.00 88.19 164 SER A O 1
ATOM 1162 N N . ALA A 1 165 ? -2.058 1.400 -9.775 1.00 88.88 165 ALA A N 1
ATOM 1163 C CA . ALA A 1 165 ? -1.829 1.357 -11.213 1.00 88.88 165 ALA A CA 1
ATOM 1164 C C . ALA A 1 165 ? -0.767 2.380 -11.642 1.00 88.88 165 ALA A C 1
ATOM 1166 O O . ALA A 1 165 ? 0.214 2.022 -12.287 1.00 88.88 165 ALA A O 1
ATOM 1167 N N . ILE A 1 166 ? -0.909 3.637 -11.203 1.00 89.75 166 ILE A N 1
ATOM 1168 C CA . ILE A 1 166 ? 0.065 4.698 -11.493 1.00 89.75 166 ILE A CA 1
ATOM 1169 C C . ILE A 1 166 ? 1.433 4.354 -10.900 1.00 89.75 166 ILE A C 1
ATOM 1171 O O . ILE A 1 166 ? 2.442 4.521 -11.575 1.00 89.75 166 ILE A O 1
ATOM 1175 N N . TRP A 1 167 ? 1.486 3.868 -9.655 1.00 90.19 167 TRP A N 1
ATOM 1176 C CA . TRP A 1 167 ? 2.758 3.543 -9.011 1.00 90.19 167 TRP A CA 1
ATOM 1177 C C . TRP A 1 167 ? 3.509 2.437 -9.761 1.00 90.19 167 TRP A C 1
ATOM 1179 O O . TRP A 1 167 ? 4.658 2.642 -10.137 1.00 90.19 167 TRP A O 1
ATOM 1189 N N . TRP A 1 168 ? 2.862 1.303 -10.044 1.00 89.31 168 TRP A N 1
ATOM 1190 C CA . TRP A 1 168 ? 3.509 0.201 -10.762 1.00 89.31 168 TRP A CA 1
ATOM 1191 C C . TRP A 1 168 ? 3.800 0.530 -12.225 1.00 89.31 168 TRP A C 1
ATOM 1193 O O . TRP A 1 168 ? 4.859 0.156 -12.721 1.00 89.31 168 TRP A O 1
ATOM 1203 N N . GLY A 1 169 ? 2.905 1.248 -12.909 1.00 89.56 169 GLY A N 1
ATOM 1204 C CA . GLY A 1 169 ? 3.119 1.685 -14.289 1.00 89.56 169 GLY A CA 1
ATOM 1205 C C . GLY A 1 169 ? 4.333 2.606 -14.418 1.00 89.56 169 GLY A C 1
ATOM 1206 O O . GLY A 1 169 ? 5.242 2.326 -15.198 1.00 89.56 169 GLY A O 1
ATOM 1207 N N . SER A 1 170 ? 4.396 3.656 -13.592 1.00 87.56 170 SER A N 1
ATOM 1208 C CA . SER A 1 170 ? 5.550 4.560 -13.539 1.00 87.56 170 SER A CA 1
ATOM 1209 C C . SER A 1 170 ? 6.829 3.833 -13.128 1.00 87.56 170 SER A C 1
ATOM 1211 O O . SER A 1 170 ? 7.880 4.077 -13.718 1.00 87.56 170 SER A O 1
ATOM 1213 N N . TYR A 1 171 ? 6.749 2.928 -12.149 1.00 87.88 171 TYR A N 1
ATOM 1214 C CA . TYR A 1 171 ? 7.899 2.144 -11.706 1.00 87.88 171 TYR A CA 1
ATOM 1215 C C . TYR A 1 171 ? 8.465 1.276 -12.829 1.00 87.88 171 TYR A C 1
ATOM 1217 O O . TYR A 1 171 ? 9.670 1.306 -13.058 1.00 87.88 171 TYR A O 1
ATOM 1225 N N . GLY A 1 172 ? 7.607 0.574 -13.577 1.00 86.56 172 GLY A N 1
ATOM 1226 C CA . GLY A 1 172 ? 8.025 -0.239 -14.720 1.00 86.56 172 GLY A CA 1
ATOM 1227 C C . GLY A 1 172 ? 8.752 0.578 -15.791 1.00 86.56 172 GLY A C 1
ATOM 1228 O O . GLY A 1 172 ? 9.813 0.167 -16.259 1.00 86.56 172 GLY A O 1
ATOM 1229 N N . VAL A 1 173 ? 8.234 1.767 -16.120 1.00 88.62 173 VAL A N 1
ATOM 1230 C CA . VAL A 1 173 ? 8.863 2.682 -17.089 1.00 88.62 173 VAL A CA 1
ATOM 1231 C C . VAL A 1 173 ? 10.218 3.174 -16.586 1.00 88.62 173 VAL A C 1
ATOM 1233 O O . VAL A 1 173 ? 11.213 3.058 -17.298 1.00 88.62 173 VAL A O 1
ATOM 1236 N N . TRP A 1 174 ? 10.289 3.699 -15.358 1.00 87.44 174 TRP A N 1
ATOM 1237 C CA . TRP A 1 174 ? 11.544 4.226 -14.815 1.00 87.44 174 TRP A CA 1
ATOM 1238 C C . TRP A 1 174 ? 12.602 3.148 -14.635 1.00 87.44 174 TRP A C 1
ATOM 1240 O O . TRP A 1 174 ? 13.772 3.406 -14.899 1.00 87.44 174 TRP A O 1
ATOM 1250 N N . GLN A 1 175 ? 12.202 1.945 -14.231 1.00 87.81 175 GLN A N 1
ATOM 1251 C CA . GLN A 1 175 ? 13.112 0.817 -14.115 1.00 87.81 175 GLN A CA 1
ATOM 1252 C C . GLN A 1 175 ? 13.726 0.463 -15.477 1.00 87.81 175 GLN A C 1
ATOM 1254 O O . GLN A 1 175 ? 14.942 0.335 -15.566 1.00 87.81 175 GLN A O 1
ATOM 1259 N N . GLN A 1 176 ? 12.917 0.363 -16.537 1.00 86.00 176 GLN A N 1
ATOM 1260 C CA . GLN A 1 176 ? 13.408 0.093 -17.896 1.00 86.00 176 GLN A CA 1
ATOM 1261 C C . GLN A 1 176 ? 14.328 1.204 -18.407 1.00 86.00 176 GLN A C 1
ATOM 1263 O O . GLN A 1 176 ? 15.421 0.933 -18.896 1.00 86.00 176 GLN A O 1
ATOM 1268 N N . VAL A 1 177 ? 13.930 2.468 -18.234 1.00 87.19 177 VAL A N 1
ATOM 1269 C CA . VAL A 1 177 ? 14.749 3.617 -18.641 1.00 87.19 177 VAL A CA 1
ATOM 1270 C C . VAL A 1 177 ? 16.103 3.598 -17.937 1.00 87.19 177 VAL A C 1
ATOM 1272 O O . VAL A 1 177 ? 17.126 3.780 -18.591 1.00 87.19 177 VAL A O 1
ATOM 1275 N N . LEU A 1 178 ? 16.131 3.368 -16.624 1.00 87.25 178 LEU A N 1
ATOM 1276 C CA . LEU A 1 178 ? 17.375 3.349 -15.859 1.00 87.25 178 LEU A CA 1
ATOM 1277 C C . LEU A 1 178 ? 18.276 2.181 -16.260 1.00 87.25 178 LEU A C 1
ATOM 1279 O O . LEU A 1 178 ? 19.468 2.410 -16.448 1.00 87.25 178 LEU A O 1
ATOM 1283 N N . TRP A 1 179 ? 17.727 0.980 -16.461 1.00 86.19 179 TRP A N 1
ATOM 1284 C CA . TRP A 1 179 ? 18.509 -0.154 -16.963 1.00 86.19 179 TRP A CA 1
ATOM 1285 C C . TRP A 1 179 ? 19.101 0.126 -18.341 1.00 86.19 179 TRP A C 1
ATOM 1287 O O . TRP A 1 179 ? 20.304 -0.024 -18.517 1.00 86.19 179 TRP A O 1
ATOM 1297 N N . HIS A 1 180 ? 18.323 0.682 -19.273 1.00 86.38 180 HIS A N 1
ATOM 1298 C CA . HIS A 1 180 ? 18.854 1.089 -20.575 1.00 86.38 180 HIS A CA 1
ATOM 1299 C C . HIS A 1 180 ? 19.989 2.117 -20.470 1.00 86.38 180 HIS A C 1
ATOM 1301 O O . HIS A 1 180 ? 20.930 2.064 -21.260 1.00 86.38 180 HIS A O 1
ATOM 1307 N N . GLN A 1 181 ? 19.935 3.062 -19.525 1.00 85.75 181 GLN A N 1
ATOM 1308 C CA . GLN A 1 181 ? 21.044 4.003 -19.332 1.00 85.75 181 GLN A CA 1
ATOM 1309 C C . GLN A 1 181 ? 22.268 3.330 -18.703 1.00 85.75 181 GLN A C 1
ATOM 1311 O O . GLN A 1 181 ? 23.387 3.601 -19.130 1.00 85.75 181 GLN A O 1
ATOM 1316 N N . VAL A 1 182 ? 22.078 2.448 -17.720 1.00 84.69 182 VAL A N 1
ATOM 1317 C CA . VAL A 1 182 ? 23.176 1.711 -17.076 1.00 84.69 182 VAL A CA 1
ATOM 1318 C C . VAL A 1 182 ? 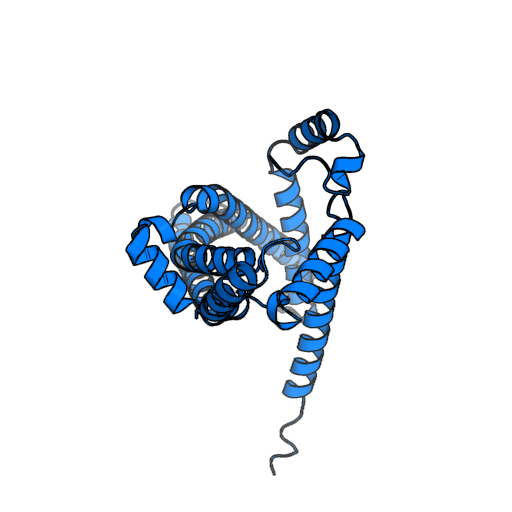23.884 0.804 -18.085 1.00 84.69 182 VAL A C 1
ATOM 1320 O O . VAL A 1 182 ? 25.110 0.862 -18.189 1.00 84.69 182 VAL A O 1
ATOM 1323 N N . ASP A 1 183 ? 23.127 0.066 -18.896 1.00 85.25 183 ASP A N 1
ATOM 1324 C CA . ASP A 1 183 ? 23.654 -0.820 -19.939 1.00 85.25 183 ASP A CA 1
ATOM 1325 C C . ASP A 1 183 ? 24.434 -0.040 -20.997 1.00 85.25 183 ASP A C 1
ATOM 1327 O O . ASP A 1 183 ? 25.516 -0.454 -21.410 1.00 85.25 183 ASP A O 1
ATOM 1331 N N . ARG A 1 184 ? 23.940 1.141 -21.394 1.00 84.06 184 ARG A N 1
ATOM 1332 C CA . ARG A 1 184 ? 24.655 2.031 -22.322 1.00 84.06 184 ARG A CA 1
ATOM 1333 C C . ARG A 1 184 ? 25.968 2.555 -21.752 1.00 84.06 184 ARG A C 1
ATOM 1335 O O . ARG A 1 184 ? 26.923 2.714 -22.505 1.00 84.06 184 ARG A O 1
ATOM 1342 N N . LEU A 1 185 ? 26.009 2.862 -20.456 1.00 82.19 185 LEU A N 1
ATOM 1343 C CA . LEU A 1 185 ? 27.196 3.415 -19.800 1.00 82.19 185 LEU A CA 1
ATOM 1344 C C . LEU A 1 185 ? 28.256 2.348 -19.509 1.00 82.19 185 LEU A C 1
ATOM 1346 O O . LEU A 1 185 ? 29.444 2.662 -19.533 1.00 82.19 185 LEU A O 1
ATOM 1350 N N . ARG A 1 186 ? 27.846 1.107 -19.222 1.00 77.94 186 ARG A N 1
ATOM 1351 C CA . ARG A 1 186 ? 28.768 0.013 -18.876 1.00 77.94 186 ARG A CA 1
ATOM 1352 C C . ARG A 1 186 ? 29.108 -0.903 -20.044 1.00 77.94 186 ARG A C 1
ATOM 1354 O O . ARG A 1 186 ? 30.154 -1.538 -20.015 1.00 77.94 186 ARG A O 1
ATOM 1361 N N . GLY A 1 187 ? 28.257 -0.968 -21.065 1.00 72.62 187 GLY A N 1
ATOM 1362 C CA . GLY A 1 187 ? 28.441 -1.802 -22.252 1.00 72.62 187 GLY A CA 1
ATOM 1363 C C . GLY A 1 187 ? 28.408 -3.311 -21.981 1.00 72.62 187 GLY A C 1
ATOM 1364 O O . GLY A 1 187 ? 28.857 -4.073 -22.832 1.00 72.62 187 GLY A O 1
ATOM 1365 N N . HIS A 1 188 ? 28.005 -3.756 -20.784 1.00 73.19 188 HIS A N 1
ATOM 1366 C CA . HIS A 1 188 ? 27.953 -5.163 -20.359 1.00 73.19 188 HIS A CA 1
ATOM 1367 C C . HIS A 1 188 ? 26.665 -5.375 -19.542 1.00 73.19 188 HIS A C 1
ATOM 1369 O O . HIS A 1 188 ? 26.265 -4.478 -18.805 1.00 73.19 188 HIS A O 1
ATOM 1375 N N . HIS A 1 189 ? 26.064 -6.567 -19.611 1.00 70.38 189 HIS A N 1
ATOM 1376 C CA . HIS A 1 189 ? 24.802 -6.900 -18.922 1.00 70.38 189 HIS A CA 1
ATOM 1377 C C . HIS A 1 189 ? 24.975 -7.463 -17.495 1.00 70.38 189 HIS A C 1
ATOM 1379 O O . HIS A 1 189 ? 24.005 -7.875 -16.861 1.00 70.38 189 HIS A O 1
ATOM 1385 N N . TRP A 1 190 ? 26.207 -7.547 -16.983 1.00 70.38 190 TRP A N 1
ATOM 1386 C CA . TRP A 1 190 ? 26.460 -8.048 -15.629 1.00 70.38 190 TRP A CA 1
ATOM 1387 C C . TRP A 1 190 ? 26.305 -6.916 -14.620 1.00 70.38 190 TRP A C 1
ATOM 1389 O O . TRP A 1 190 ? 27.063 -5.946 -14.663 1.00 70.38 190 TRP A O 1
ATOM 1399 N N . HIS A 1 191 ? 25.348 -7.059 -13.705 1.00 76.94 191 HIS A N 1
ATOM 1400 C CA . HIS A 1 191 ? 25.039 -6.035 -12.713 1.00 76.94 191 HIS A CA 1
ATOM 1401 C C . HIS A 1 191 ? 25.514 -6.431 -11.326 1.00 76.94 191 HIS A C 1
ATOM 1403 O O . HIS A 1 191 ? 25.236 -7.528 -10.842 1.00 76.94 191 HIS A O 1
ATOM 1409 N N . SER A 1 192 ? 26.212 -5.509 -10.671 1.00 81.69 192 SER A N 1
ATOM 1410 C CA . SER A 1 192 ? 26.563 -5.650 -9.259 1.00 81.69 192 SER A CA 1
ATOM 1411 C C . SER A 1 192 ? 25.318 -5.490 -8.379 1.00 81.69 192 SER A C 1
ATOM 1413 O O . SER A 1 192 ? 24.405 -4.729 -8.709 1.00 81.69 192 SER A O 1
ATOM 1415 N N . GLU A 1 193 ? 25.288 -6.139 -7.213 1.00 78.56 193 GLU A N 1
ATOM 1416 C CA . GLU A 1 193 ? 24.197 -5.991 -6.234 1.00 78.56 193 GLU A CA 1
ATOM 1417 C C . GLU A 1 193 ? 23.943 -4.519 -5.862 1.00 78.56 193 GLU A C 1
ATOM 1419 O O . GLU A 1 193 ? 22.797 -4.091 -5.703 1.00 78.56 193 GLU A O 1
ATOM 1424 N N . GLY A 1 194 ? 25.010 -3.712 -5.794 1.00 79.62 194 GLY A N 1
ATOM 1425 C CA . GLY A 1 194 ? 24.915 -2.276 -5.525 1.00 79.62 194 GLY A CA 1
ATOM 1426 C C . GLY A 1 194 ? 24.234 -1.486 -6.648 1.00 79.62 194 GLY A C 1
ATOM 1427 O O . GLY A 1 194 ? 23.559 -0.494 -6.378 1.00 79.62 194 GLY A O 1
ATOM 1428 N N . GLU A 1 195 ? 24.358 -1.934 -7.897 1.00 79.44 195 GLU A N 1
ATOM 1429 C CA . GLU A 1 195 ? 23.718 -1.298 -9.056 1.00 79.44 195 GLU A CA 1
ATOM 1430 C C . GLU A 1 195 ? 22.232 -1.617 -9.103 1.00 79.44 195 GLU A C 1
ATOM 1432 O O . GLU A 1 195 ? 21.422 -0.715 -9.302 1.00 79.44 195 GLU A O 1
ATOM 1437 N N . ILE A 1 196 ? 21.866 -2.874 -8.835 1.00 82.88 196 ILE A N 1
ATOM 1438 C CA . ILE A 1 196 ? 20.466 -3.293 -8.719 1.00 82.88 196 ILE A CA 1
ATOM 1439 C C . ILE A 1 196 ? 19.771 -2.459 -7.638 1.00 82.88 196 ILE A C 1
ATOM 1441 O O . ILE A 1 196 ? 18.706 -1.885 -7.885 1.00 82.88 196 ILE A O 1
ATOM 1445 N N . LEU A 1 197 ? 20.399 -2.326 -6.466 1.00 83.88 197 LEU A N 1
ATOM 1446 C CA . LEU A 1 197 ? 19.863 -1.522 -5.370 1.00 83.88 197 LEU A CA 1
ATOM 1447 C C . LEU A 1 197 ? 19.732 -0.039 -5.756 1.00 83.88 197 LEU A C 1
ATOM 1449 O O . LEU A 1 197 ? 18.704 0.582 -5.474 1.00 83.88 197 LEU A O 1
ATOM 1453 N N . ALA A 1 198 ? 20.740 0.527 -6.424 1.00 82.69 198 ALA A N 1
ATOM 1454 C CA . ALA A 1 198 ? 20.721 1.921 -6.859 1.00 82.69 198 ALA A CA 1
ATOM 1455 C C . ALA A 1 198 ? 19.618 2.191 -7.896 1.00 82.69 198 ALA A C 1
ATOM 1457 O O . ALA A 1 198 ? 18.876 3.166 -7.758 1.00 82.69 198 ALA A O 1
ATOM 1458 N N . VAL A 1 199 ? 19.460 1.315 -8.894 1.00 85.31 199 VAL A N 1
ATOM 1459 C CA . VAL A 1 199 ? 18.429 1.434 -9.938 1.00 85.31 199 VAL A CA 1
ATOM 1460 C C . VAL A 1 199 ? 17.033 1.311 -9.337 1.00 85.31 199 VAL A C 1
ATOM 1462 O O . VAL A 1 199 ? 16.171 2.145 -9.616 1.00 85.31 199 VAL A O 1
ATOM 1465 N N . GLN A 1 200 ? 16.802 0.328 -8.463 1.00 83.75 200 GLN A N 1
ATOM 1466 C CA . GLN A 1 200 ? 15.509 0.160 -7.796 1.00 83.75 200 GLN A CA 1
ATOM 1467 C C . GLN A 1 200 ? 15.168 1.351 -6.891 1.00 83.75 200 GLN A C 1
ATOM 1469 O O . GLN A 1 200 ? 14.029 1.829 -6.904 1.00 83.75 200 GLN A O 1
ATOM 1474 N N . GLY A 1 201 ? 16.149 1.865 -6.143 1.00 84.12 201 GLY A N 1
ATOM 1475 C CA . GLY A 1 201 ? 15.989 3.052 -5.305 1.00 84.12 201 GLY A CA 1
ATOM 1476 C C . GLY A 1 201 ? 15.661 4.303 -6.122 1.00 84.12 201 GLY A C 1
ATOM 1477 O O . GLY A 1 201 ? 14.683 4.997 -5.832 1.00 84.12 201 GLY A O 1
ATOM 1478 N N . ALA A 1 202 ? 16.421 4.560 -7.189 1.00 86.56 202 ALA A N 1
ATOM 1479 C CA . ALA A 1 202 ? 16.196 5.688 -8.089 1.00 86.56 202 ALA A CA 1
ATOM 1480 C C . ALA A 1 202 ? 14.832 5.598 -8.795 1.00 86.56 202 ALA A C 1
ATOM 1482 O O . ALA A 1 202 ? 14.078 6.574 -8.799 1.00 86.56 202 ALA A O 1
ATOM 1483 N N . ALA A 1 203 ? 14.462 4.419 -9.310 1.00 85.12 203 ALA A N 1
ATOM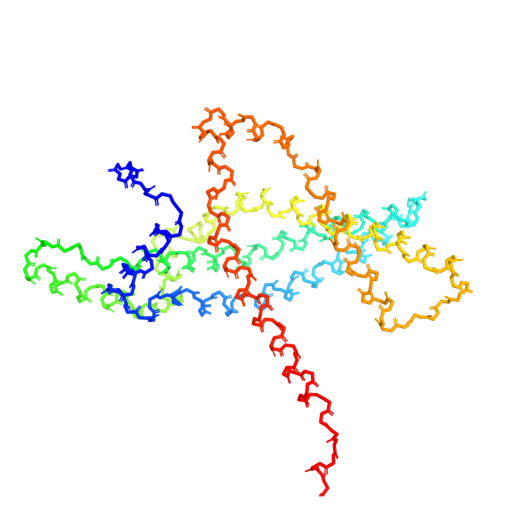 1484 C CA . ALA A 1 203 ? 13.152 4.177 -9.914 1.00 85.12 203 ALA A CA 1
ATOM 1485 C C . ALA A 1 203 ? 12.013 4.446 -8.920 1.00 85.12 203 ALA A C 1
ATOM 1487 O O . ALA A 1 203 ? 11.010 5.070 -9.275 1.00 85.12 203 ALA A O 1
ATOM 1488 N N . GLY A 1 204 ? 12.174 4.031 -7.659 1.00 84.44 204 GLY A N 1
ATOM 1489 C CA . GLY A 1 204 ? 11.214 4.300 -6.588 1.00 84.44 204 GLY A CA 1
ATOM 1490 C C . GLY A 1 204 ? 11.031 5.796 -6.310 1.00 84.44 204 GLY A C 1
ATOM 1491 O O . GLY A 1 204 ? 9.894 6.265 -6.197 1.00 84.44 204 GLY A O 1
ATOM 1492 N N . ILE A 1 205 ? 12.125 6.564 -6.264 1.00 87.50 205 ILE A N 1
ATOM 1493 C CA . ILE A 1 205 ? 12.092 8.024 -6.072 1.00 87.50 205 ILE A CA 1
ATOM 1494 C C . ILE A 1 205 ? 11.383 8.709 -7.247 1.00 87.50 205 ILE A C 1
ATOM 1496 O O . ILE A 1 205 ? 10.449 9.488 -7.039 1.00 87.50 205 ILE A O 1
ATOM 1500 N N . LEU A 1 206 ? 11.762 8.378 -8.484 1.00 87.06 206 LEU A N 1
ATOM 1501 C CA . LEU A 1 206 ? 11.167 8.952 -9.698 1.00 87.06 206 LEU A CA 1
ATOM 1502 C C . LEU A 1 206 ? 9.675 8.607 -9.827 1.00 87.06 206 LEU A C 1
ATOM 1504 O O . LEU A 1 206 ? 8.847 9.448 -10.192 1.00 87.06 206 LEU A O 1
ATOM 1508 N N . THR A 1 207 ? 9.297 7.394 -9.431 1.00 87.44 207 THR A N 1
ATOM 1509 C CA . THR A 1 207 ? 7.895 6.970 -9.314 1.00 87.44 207 THR A CA 1
ATOM 1510 C C . THR A 1 207 ? 7.141 7.799 -8.273 1.00 87.44 207 THR A C 1
ATOM 1512 O O . THR A 1 207 ? 6.011 8.229 -8.508 1.00 87.44 207 THR A O 1
ATOM 1515 N N . GLY A 1 208 ? 7.769 8.085 -7.131 1.00 83.50 208 GLY A N 1
ATOM 1516 C CA . GLY A 1 208 ? 7.224 8.990 -6.121 1.00 83.50 208 GLY A CA 1
ATOM 1517 C C . GLY A 1 208 ? 6.920 10.381 -6.686 1.00 83.50 208 GLY A C 1
ATOM 1518 O O . GLY A 1 208 ? 5.817 10.895 -6.481 1.00 83.50 208 GLY A O 1
ATOM 1519 N N . CYS A 1 209 ? 7.857 10.948 -7.451 1.00 83.69 209 CYS A N 1
ATOM 1520 C CA . CYS A 1 209 ? 7.719 12.255 -8.097 1.00 83.69 209 CYS A CA 1
ATOM 1521 C C . CYS A 1 209 ? 6.615 12.274 -9.166 1.00 83.69 209 CYS A C 1
ATOM 1523 O O . CYS A 1 209 ? 5.762 13.161 -9.154 1.00 83.69 209 CYS A O 1
ATOM 1525 N N . THR A 1 210 ? 6.570 11.276 -10.055 1.00 82.38 210 THR A N 1
ATOM 1526 C CA . THR A 1 210 ? 5.508 11.182 -11.078 1.00 82.38 210 THR A CA 1
ATOM 1527 C C . THR A 1 210 ? 4.125 11.048 -10.447 1.00 82.38 210 THR A C 1
ATOM 1529 O O . THR A 1 210 ? 3.189 11.738 -10.844 1.00 82.38 210 THR A O 1
ATOM 1532 N N . ARG A 1 211 ? 3.992 10.247 -9.385 1.00 79.25 211 ARG A N 1
ATOM 1533 C CA . ARG A 1 211 ? 2.729 10.118 -8.648 1.00 79.25 211 ARG A CA 1
ATOM 1534 C C . ARG A 1 211 ? 2.296 11.431 -7.988 1.00 79.25 211 ARG A C 1
ATOM 1536 O O . ARG A 1 211 ? 1.098 11.694 -7.895 1.00 79.25 211 ARG A O 1
ATOM 1543 N N . ALA A 1 212 ? 3.242 12.250 -7.525 1.00 75.38 212 ALA A N 1
ATOM 1544 C CA . ALA A 1 212 ? 2.944 13.578 -6.990 1.00 75.38 212 ALA A CA 1
ATOM 1545 C C . ALA A 1 212 ? 2.433 14.540 -8.079 1.00 75.38 212 ALA A C 1
ATOM 1547 O O . ALA A 1 212 ? 1.570 15.368 -7.794 1.00 75.38 212 ALA A O 1
ATOM 1548 N N . ALA A 1 213 ? 2.904 14.392 -9.320 1.00 73.25 213 ALA A N 1
ATOM 1549 C CA . ALA A 1 213 ? 2.503 15.227 -10.449 1.00 73.25 213 ALA A CA 1
ATOM 1550 C C . ALA A 1 213 ? 1.106 14.895 -11.020 1.00 73.25 213 ALA A C 1
ATOM 1552 O O . ALA A 1 213 ? 0.451 15.787 -11.548 1.00 73.25 213 ALA A O 1
ATOM 1553 N N . VAL A 1 214 ? 0.634 13.644 -10.903 1.00 70.19 214 VAL A N 1
ATOM 1554 C CA . VAL A 1 214 ? -0.626 13.158 -11.526 1.00 70.19 214 VAL A CA 1
ATOM 1555 C C . VAL A 1 214 ? -1.883 13.392 -10.665 1.00 70.19 214 VAL A C 1
ATOM 1557 O O . VAL A 1 214 ? -3.006 13.295 -11.158 1.00 70.19 214 VAL A O 1
ATOM 1560 N N . ARG A 1 215 ? -1.750 13.714 -9.372 1.00 62.59 215 ARG A N 1
ATOM 1561 C CA . ARG A 1 215 ? -2.919 14.000 -8.513 1.00 62.59 215 ARG A CA 1
ATOM 1562 C C . ARG A 1 215 ? -3.658 15.266 -8.984 1.00 62.59 215 ARG A C 1
ATOM 1564 O O . ARG A 1 215 ? -2.987 16.181 -9.464 1.00 62.59 215 ARG A O 1
ATOM 1571 N N . PRO A 1 216 ? -5.005 15.338 -8.833 1.00 56.22 216 PRO A N 1
ATOM 1572 C CA . PRO A 1 216 ? -5.804 16.487 -9.262 1.00 56.22 216 PRO A CA 1
ATOM 1573 C C . PRO A 1 216 ? -5.136 17.748 -8.760 1.00 56.22 216 PRO A C 1
ATOM 1575 O O . PRO A 1 216 ? -4.752 17.795 -7.588 1.00 56.22 216 PRO A O 1
ATOM 1578 N N . THR A 1 217 ? -4.916 18.665 -9.707 1.00 60.44 217 THR A N 1
ATOM 1579 C CA . THR A 1 217 ? -3.951 19.761 -9.662 1.00 60.44 217 THR A CA 1
ATOM 1580 C C . THR A 1 217 ? -3.619 20.095 -8.222 1.00 60.44 217 THR A C 1
ATOM 1582 O O . THR A 1 217 ? -4.466 20.630 -7.515 1.00 60.44 217 THR A O 1
ATOM 1585 N N . TRP A 1 218 ? -2.417 19.763 -7.751 1.00 59.66 218 TRP A N 1
ATOM 1586 C CA . TRP A 1 218 ? -1.973 20.126 -6.400 1.00 59.66 218 TRP A CA 1
ATOM 1587 C C . TRP A 1 218 ? -2.301 21.592 -6.080 1.00 59.66 218 TRP A C 1
ATOM 1589 O O . TRP A 1 218 ? -2.553 21.907 -4.931 1.00 59.66 218 TRP A O 1
ATOM 1599 N N . ARG A 1 219 ? -2.392 22.457 -7.105 1.00 61.84 219 ARG A N 1
ATOM 1600 C CA . ARG A 1 219 ? -2.900 23.835 -7.050 1.00 61.84 219 ARG A CA 1
ATOM 1601 C C . ARG A 1 219 ? -4.351 23.968 -6.584 1.00 61.84 219 ARG A C 1
ATOM 1603 O O . ARG A 1 219 ? -4.616 24.865 -5.808 1.00 61.84 219 ARG A O 1
ATOM 1610 N N . GLN A 1 220 ? -5.279 23.124 -7.027 1.00 72.06 220 GLN A N 1
ATOM 1611 C CA . GLN A 1 220 ? -6.680 23.111 -6.581 1.00 72.06 220 GLN A CA 1
ATOM 1612 C C . GLN A 1 220 ? -6.795 22.644 -5.132 1.00 72.06 220 GLN A C 1
ATOM 1614 O O . GLN A 1 220 ? -7.461 23.294 -4.337 1.00 72.06 220 GLN A O 1
ATOM 1619 N N . VAL A 1 221 ? -6.096 21.566 -4.765 1.00 70.69 221 VAL A N 1
ATOM 1620 C CA . VAL A 1 221 ? -6.055 21.090 -3.372 1.00 70.69 221 VAL A CA 1
ATOM 1621 C C . VAL A 1 221 ? -5.362 22.119 -2.478 1.00 70.69 221 VAL A C 1
ATOM 1623 O O . VAL A 1 221 ? -5.853 22.425 -1.398 1.00 70.69 221 VAL A O 1
ATOM 1626 N N . ALA A 1 222 ? -4.260 22.704 -2.948 1.00 68.00 222 ALA A N 1
ATOM 1627 C CA . ALA A 1 222 ? -3.522 23.728 -2.227 1.00 68.00 222 ALA A CA 1
ATOM 1628 C C . ALA A 1 222 ? -4.324 25.022 -2.084 1.00 68.00 222 ALA A C 1
ATOM 1630 O O . ALA A 1 222 ? -4.360 25.577 -0.996 1.00 68.00 222 ALA A O 1
ATOM 1631 N N . SER A 1 223 ? -4.991 25.477 -3.147 1.00 78.19 223 SER A N 1
ATOM 1632 C CA . SER A 1 223 ? -5.867 26.652 -3.135 1.00 78.19 223 SER A CA 1
ATOM 1633 C C . SER A 1 223 ? -7.054 26.433 -2.204 1.00 78.19 223 SER A C 1
ATOM 1635 O O . SER A 1 223 ? -7.335 27.298 -1.382 1.00 78.19 223 SER A O 1
ATOM 1637 N N . HIS A 1 224 ? -7.691 25.260 -2.254 1.00 77.25 224 HIS A N 1
ATOM 1638 C CA . HIS A 1 224 ? -8.778 24.917 -1.343 1.00 77.25 224 HIS A CA 1
ATOM 1639 C C . HIS A 1 224 ? -8.311 24.932 0.117 1.00 77.25 224 HIS A C 1
ATOM 1641 O O . HIS A 1 224 ? -8.909 25.632 0.923 1.00 77.25 224 HIS A O 1
ATOM 1647 N N . LEU A 1 225 ? -7.192 24.268 0.434 1.00 72.38 225 LEU A N 1
ATOM 1648 C CA . LEU A 1 225 ? -6.601 24.254 1.779 1.00 72.38 225 LEU A CA 1
ATOM 1649 C C . LEU A 1 225 ? -6.189 25.651 2.265 1.00 72.38 225 LEU A C 1
ATOM 1651 O O . LEU A 1 225 ? -6.428 25.988 3.422 1.00 72.38 225 LEU A O 1
ATOM 1655 N N . LEU A 1 226 ? -5.601 26.477 1.392 1.00 80.25 226 LEU A N 1
ATOM 1656 C CA . LEU A 1 226 ? -5.251 27.866 1.704 1.00 80.25 226 LEU A CA 1
ATOM 1657 C C . LEU A 1 226 ? -6.493 28.712 2.003 1.00 80.25 226 LEU A C 1
ATOM 1659 O O . LEU A 1 226 ? -6.437 29.551 2.897 1.00 80.25 226 LEU A O 1
ATOM 1663 N N . HIS A 1 227 ? -7.600 28.489 1.291 1.00 81.44 227 HIS A N 1
ATOM 1664 C CA . HIS A 1 227 ? -8.848 29.217 1.512 1.00 81.44 227 HIS A CA 1
ATOM 1665 C C . HIS A 1 227 ? -9.637 28.726 2.733 1.00 81.44 227 HIS A C 1
ATOM 1667 O O . HIS A 1 227 ? -10.273 29.546 3.390 1.00 81.44 227 HIS A O 1
ATOM 1673 N N . THR A 1 228 ? -9.614 27.428 3.054 1.00 79.50 228 THR A N 1
ATOM 1674 C CA . THR A 1 228 ? -10.402 26.862 4.165 1.00 79.50 228 THR A CA 1
ATOM 1675 C C . THR A 1 228 ? -9.663 26.852 5.499 1.00 79.50 228 THR A C 1
ATOM 1677 O O . THR A 1 228 ? -10.281 27.074 6.535 1.00 79.50 228 THR A O 1
ATOM 1680 N N . GLU A 1 229 ? -8.356 26.580 5.500 1.00 70.38 229 GLU A N 1
ATOM 1681 C CA . GLU A 1 229 ? -7.558 26.378 6.723 1.00 70.38 229 GLU A CA 1
ATOM 1682 C C . GLU A 1 229 ? -6.347 27.323 6.837 1.00 70.38 229 GLU A C 1
ATOM 1684 O O . GLU A 1 229 ? -5.639 27.315 7.850 1.00 70.38 229 GLU A O 1
ATOM 1689 N N . GLY A 1 230 ? -6.085 28.142 5.813 1.00 78.94 230 GLY A N 1
ATOM 1690 C CA . GLY A 1 230 ? -4.897 28.991 5.743 1.00 78.94 230 GLY A CA 1
ATOM 1691 C C . GLY A 1 230 ? -3.591 28.198 5.590 1.00 78.94 230 GLY A C 1
ATOM 1692 O O . GLY A 1 230 ? -3.568 26.975 5.443 1.00 78.94 230 GLY A O 1
ATOM 1693 N N . ALA A 1 231 ? -2.451 28.892 5.657 1.00 71.31 231 ALA A N 1
ATOM 1694 C CA . ALA A 1 231 ? -1.126 28.271 5.515 1.00 71.31 231 ALA A CA 1
ATOM 1695 C C . ALA A 1 231 ? -0.807 27.234 6.617 1.00 71.31 231 ALA A C 1
ATOM 1697 O O . ALA A 1 231 ? 0.001 26.330 6.409 1.00 71.31 231 ALA A O 1
ATOM 1698 N N . ALA A 1 232 ? -1.464 27.326 7.779 1.00 66.81 232 ALA A N 1
ATOM 1699 C CA . ALA A 1 232 ? -1.280 26.401 8.896 1.00 66.81 232 ALA A CA 1
ATOM 1700 C C . ALA A 1 232 ? -1.867 24.999 8.633 1.00 66.81 232 ALA A C 1
ATOM 1702 O O . ALA A 1 232 ? -1.373 24.022 9.203 1.00 66.81 232 ALA A O 1
ATOM 1703 N N . GLY A 1 233 ? -2.862 24.875 7.744 1.00 66.50 233 GLY A N 1
ATOM 1704 C CA . GLY A 1 233 ? -3.456 23.588 7.361 1.00 66.50 233 GLY A CA 1
ATOM 1705 C C . GLY A 1 233 ? -2.444 22.623 6.733 1.00 66.50 233 GLY A C 1
ATOM 1706 O O . GLY A 1 233 ? -2.455 21.429 7.024 1.00 66.50 233 GLY A O 1
ATOM 1707 N N . PHE A 1 234 ? -1.472 23.137 5.969 1.00 65.69 234 PHE A N 1
ATOM 1708 C CA . PHE A 1 234 ? -0.429 22.322 5.323 1.00 65.69 234 PHE A CA 1
ATOM 1709 C C . PHE A 1 234 ? 0.495 21.603 6.304 1.00 65.69 234 PHE A C 1
ATOM 1711 O O . PHE A 1 234 ? 0.993 20.515 6.014 1.00 65.69 234 PHE A O 1
ATOM 1718 N N . PHE A 1 235 ? 0.731 22.202 7.468 1.00 67.75 235 PHE A N 1
ATOM 1719 C CA . PHE A 1 235 ? 1.631 21.653 8.482 1.00 67.75 235 PHE A CA 1
ATOM 1720 C C . PHE A 1 235 ? 0.886 20.811 9.526 1.00 67.75 235 PHE A C 1
ATOM 1722 O O . PHE A 1 235 ? 1.503 20.160 10.379 1.00 67.75 235 PHE A O 1
ATOM 1729 N N . ARG A 1 236 ? -0.450 20.762 9.446 1.00 67.06 236 ARG A N 1
ATOM 1730 C CA . ARG A 1 236 ? -1.300 19.993 10.350 1.00 67.06 236 ARG A CA 1
ATOM 1731 C C . ARG A 1 236 ? -1.089 18.496 10.094 1.00 67.06 236 ARG A C 1
ATOM 1733 O O . ARG A 1 236 ? -1.404 17.964 9.039 1.00 67.06 236 ARG A O 1
ATOM 1740 N N . GLY A 1 237 ? -0.508 17.803 11.074 1.00 65.25 237 GLY A N 1
ATOM 1741 C CA . GLY A 1 237 ? -0.245 16.359 10.993 1.00 65.25 237 GLY A CA 1
ATOM 1742 C C . GLY A 1 237 ? 1.127 15.968 10.433 1.00 65.25 237 GLY A C 1
ATOM 1743 O O . GLY A 1 237 ? 1.492 14.796 10.533 1.00 65.25 237 GLY A O 1
ATOM 1744 N N . VAL A 1 238 ? 1.933 16.924 9.949 1.00 73.88 238 VAL A N 1
ATOM 1745 C CA . VAL A 1 238 ? 3.312 16.657 9.501 1.00 73.88 238 VAL A CA 1
ATOM 1746 C C . VAL A 1 238 ? 4.154 16.098 10.647 1.00 73.88 238 VAL A C 1
ATOM 1748 O O . VAL A 1 238 ? 4.761 15.046 10.494 1.00 73.88 238 VAL A O 1
ATOM 1751 N N . ALA A 1 239 ? 4.126 16.727 11.825 1.00 69.38 239 ALA A N 1
ATOM 1752 C CA . ALA A 1 239 ? 4.935 16.287 12.962 1.00 69.38 239 ALA A CA 1
ATOM 1753 C C . ALA A 1 239 ? 4.575 14.871 13.482 1.00 69.38 239 ALA A C 1
ATOM 1755 O O . ALA A 1 239 ? 5.484 14.048 13.597 1.00 69.38 239 ALA A O 1
ATOM 1756 N N . PRO A 1 240 ? 3.292 14.514 13.720 1.00 70.06 240 PRO A N 1
ATOM 1757 C CA . PRO A 1 240 ? 2.914 13.133 14.037 1.00 70.06 240 PRO A CA 1
ATOM 1758 C C . PRO A 1 240 ? 3.330 12.127 12.958 1.00 70.06 240 PRO A C 1
ATOM 1760 O O . PRO A 1 240 ? 3.793 11.030 13.271 1.00 70.06 240 PRO A O 1
ATOM 1763 N N . ARG A 1 241 ? 3.204 12.499 11.678 1.00 71.75 241 ARG A N 1
ATOM 1764 C CA . ARG A 1 241 ? 3.566 11.625 10.560 1.00 71.75 241 ARG A CA 1
ATOM 1765 C C . ARG A 1 241 ? 5.073 11.438 10.431 1.00 71.75 241 ARG A C 1
ATOM 1767 O O . ARG A 1 241 ? 5.503 10.322 10.161 1.00 71.75 241 ARG A O 1
ATOM 1774 N N . MET A 1 242 ? 5.867 12.484 10.647 1.00 73.56 242 MET A N 1
ATOM 1775 C CA . MET A 1 242 ? 7.328 12.397 10.687 1.00 73.56 242 MET A CA 1
ATOM 1776 C C . MET A 1 242 ? 7.784 11.522 11.850 1.00 73.56 242 MET A C 1
ATOM 1778 O O . MET A 1 242 ? 8.565 10.608 11.627 1.00 73.56 242 MET A O 1
ATOM 1782 N N . ALA A 1 243 ? 7.231 11.714 13.052 1.00 74.00 243 ALA A N 1
ATOM 1783 C CA . ALA A 1 243 ? 7.536 10.860 14.199 1.00 74.00 243 ALA A CA 1
ATOM 1784 C C . ALA A 1 243 ? 7.216 9.383 13.907 1.00 74.00 243 ALA A C 1
ATOM 1786 O O . ALA A 1 243 ? 8.059 8.513 14.111 1.00 74.00 243 ALA A O 1
ATOM 1787 N N . SER A 1 244 ? 6.033 9.104 13.350 1.00 72.62 244 SER A N 1
ATOM 1788 C CA . SER A 1 244 ? 5.644 7.749 12.942 1.00 72.62 244 SER A CA 1
ATOM 1789 C C . SER A 1 244 ? 6.556 7.173 11.849 1.00 72.62 244 SER A C 1
ATOM 1791 O O . SER A 1 244 ? 6.955 6.013 11.941 1.00 72.62 244 SER A O 1
ATOM 1793 N N . SER A 1 245 ? 6.929 7.976 10.849 1.00 69.31 245 SER A N 1
ATOM 1794 C CA . SER A 1 245 ? 7.804 7.549 9.747 1.00 69.31 245 SER A CA 1
ATOM 1795 C C . SER A 1 245 ? 9.225 7.262 10.229 1.00 69.31 245 SER A C 1
ATOM 1797 O O . SER A 1 245 ? 9.821 6.282 9.792 1.00 69.31 245 SER A O 1
ATOM 1799 N N . SER A 1 246 ? 9.748 8.065 11.159 1.00 75.44 246 SER A N 1
ATOM 1800 C CA . SER A 1 246 ? 11.053 7.838 11.780 1.00 75.44 246 SER A CA 1
ATOM 1801 C C . SER A 1 246 ? 11.059 6.567 12.620 1.00 75.44 246 SER A C 1
ATOM 1803 O O . SER A 1 246 ? 11.991 5.784 12.506 1.00 75.44 246 SER A O 1
ATOM 1805 N N . ILE A 1 247 ? 10.011 6.316 13.416 1.00 78.88 247 ILE A N 1
ATOM 1806 C CA . ILE A 1 247 ? 9.893 5.067 14.185 1.00 78.88 247 ILE A CA 1
ATOM 1807 C C . ILE A 1 247 ? 9.900 3.870 13.232 1.00 78.88 247 ILE A C 1
ATOM 1809 O O . ILE A 1 247 ? 10.695 2.954 13.412 1.00 78.88 247 ILE A O 1
ATOM 1813 N N . TRP A 1 248 ? 9.074 3.907 12.184 1.00 77.06 248 TRP A N 1
ATOM 1814 C CA . TRP A 1 248 ? 9.016 2.833 11.196 1.00 77.06 248 TRP A CA 1
ATOM 1815 C C . TRP A 1 248 ? 10.360 2.616 10.486 1.00 77.06 248 TRP A C 1
ATOM 1817 O O . TRP A 1 248 ? 10.824 1.481 10.397 1.00 77.06 248 TRP A O 1
ATOM 1827 N N . GLY A 1 249 ? 11.009 3.693 10.033 1.00 73.81 249 GLY A N 1
ATOM 1828 C CA . GLY A 1 249 ? 12.306 3.635 9.360 1.00 73.81 249 GLY A CA 1
ATOM 1829 C C . GLY A 1 249 ? 13.412 3.088 10.261 1.00 73.81 249 GLY A C 1
ATOM 1830 O O . GLY A 1 249 ? 14.131 2.177 9.857 1.00 73.81 249 GLY A O 1
ATOM 1831 N N . THR A 1 250 ? 13.508 3.571 11.501 1.00 83.12 250 THR A N 1
ATOM 1832 C CA . THR A 1 250 ? 14.488 3.077 12.479 1.00 83.12 250 THR A CA 1
ATOM 1833 C C . THR A 1 250 ? 14.246 1.608 12.801 1.00 83.12 250 THR A C 1
ATOM 1835 O O . THR A 1 250 ? 15.184 0.819 12.757 1.00 83.12 250 THR A O 1
ATOM 1838 N N . THR A 1 251 ? 12.996 1.207 13.064 1.00 84.44 251 THR A N 1
ATOM 1839 C CA . THR A 1 251 ? 12.665 -0.203 13.302 1.00 84.44 251 THR A CA 1
ATOM 1840 C C . THR A 1 251 ? 13.048 -1.064 12.104 1.00 84.44 251 THR A C 1
ATOM 1842 O O . THR A 1 251 ? 13.695 -2.088 12.290 1.00 84.44 251 THR A O 1
ATOM 1845 N N . MET A 1 252 ? 12.729 -0.635 10.881 1.00 83.56 252 MET A N 1
ATOM 1846 C CA . MET A 1 252 ? 13.083 -1.364 9.663 1.00 83.56 252 MET A CA 1
ATOM 1847 C C . MET A 1 252 ? 14.600 -1.542 9.520 1.00 83.56 252 MET A C 1
ATOM 1849 O O . MET A 1 252 ? 15.049 -2.658 9.275 1.00 83.56 252 MET A O 1
ATOM 1853 N N . VAL A 1 253 ? 15.386 -0.474 9.698 1.00 84.69 253 VAL A N 1
ATOM 1854 C CA . VAL A 1 253 ? 16.854 -0.523 9.581 1.00 84.69 253 VAL A CA 1
ATOM 1855 C C . VAL A 1 253 ? 17.460 -1.415 10.662 1.00 84.69 253 VAL A C 1
ATOM 1857 O O . VAL A 1 253 ? 18.286 -2.269 10.353 1.00 84.69 253 VAL A O 1
ATOM 1860 N N . CYS A 1 254 ? 17.016 -1.280 11.915 1.00 86.50 254 CYS A N 1
ATOM 1861 C CA . CYS A 1 254 ? 17.477 -2.135 13.006 1.00 86.50 254 CYS A CA 1
ATOM 1862 C C . CYS A 1 254 ? 17.132 -3.609 12.756 1.00 86.50 254 CYS A C 1
ATOM 1864 O O . CYS A 1 254 ? 17.986 -4.472 12.944 1.00 86.50 254 CYS A O 1
ATOM 1866 N N . SER A 1 255 ? 15.908 -3.903 12.305 1.00 85.12 255 SER A N 1
ATOM 1867 C CA . SER A 1 255 ? 15.491 -5.265 11.963 1.00 85.12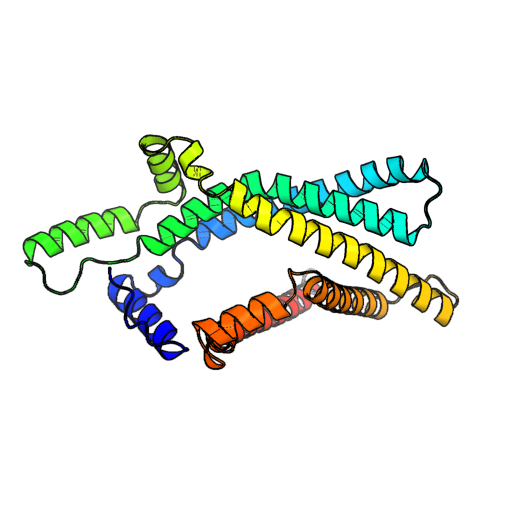 255 SER A CA 1
ATOM 1868 C C . SER A 1 255 ? 16.295 -5.831 10.795 1.00 85.12 255 SER A C 1
ATOM 1870 O O . SER A 1 255 ? 16.706 -6.985 10.856 1.00 85.12 255 SER A O 1
ATOM 1872 N N . TYR A 1 256 ? 16.551 -5.029 9.760 1.00 84.00 256 TYR A N 1
ATOM 1873 C CA . TYR A 1 256 ? 17.356 -5.432 8.611 1.00 84.00 256 TYR A CA 1
ATOM 1874 C C . TYR A 1 256 ? 18.802 -5.748 9.007 1.00 84.00 256 TYR A C 1
ATOM 1876 O O . TYR A 1 256 ? 19.293 -6.827 8.691 1.00 84.00 256 TYR A O 1
ATOM 1884 N N . GLU A 1 257 ? 19.469 -4.857 9.745 1.00 87.31 257 GLU A N 1
ATOM 1885 C CA . GLU A 1 257 ? 20.847 -5.072 10.206 1.00 87.31 257 GLU A CA 1
ATOM 1886 C C . GLU A 1 257 ? 20.956 -6.279 11.144 1.00 87.31 257 GLU A C 1
ATOM 1888 O O . GLU A 1 257 ? 21.909 -7.054 11.064 1.00 87.31 257 GLU A O 1
ATOM 1893 N N . TRP A 1 258 ? 19.957 -6.482 12.004 1.00 86.62 258 TRP A N 1
ATOM 1894 C CA . TRP A 1 258 ? 19.892 -7.657 12.867 1.00 86.62 258 TRP A CA 1
ATOM 1895 C C . TRP A 1 258 ? 19.739 -8.951 12.060 1.00 86.62 258 TRP A C 1
ATOM 1897 O O . TRP A 1 258 ? 20.509 -9.889 12.259 1.00 86.62 258 TRP A O 1
ATOM 1907 N N . LEU A 1 259 ? 18.807 -8.984 11.102 1.00 83.25 259 LEU A N 1
ATOM 1908 C CA . LEU A 1 259 ? 18.581 -10.144 10.239 1.00 83.25 259 LEU A CA 1
ATOM 1909 C C . LEU A 1 259 ? 19.813 -10.448 9.380 1.00 83.25 259 LEU A C 1
ATOM 1911 O O . LEU A 1 259 ? 20.240 -11.594 9.284 1.00 83.25 259 LEU A O 1
ATOM 1915 N N . LYS A 1 260 ? 20.436 -9.410 8.817 1.00 82.44 260 LYS A N 1
ATOM 1916 C CA . LYS A 1 260 ? 21.669 -9.521 8.039 1.00 82.44 260 LYS A CA 1
ATOM 1917 C C . LYS A 1 260 ? 22.796 -10.142 8.863 1.00 82.44 260 LYS A C 1
ATOM 1919 O O . LYS A 1 260 ? 23.467 -11.044 8.377 1.00 82.44 260 LYS A O 1
ATOM 1924 N N . ARG A 1 261 ? 22.986 -9.711 10.114 1.00 85.12 261 ARG A N 1
ATOM 1925 C CA . ARG A 1 261 ? 23.996 -10.290 11.020 1.00 85.12 261 ARG A CA 1
ATOM 1926 C C . ARG A 1 261 ? 23.692 -11.735 11.398 1.00 85.12 261 ARG A C 1
ATOM 1928 O O . ARG A 1 261 ? 24.623 -12.517 11.537 1.00 85.12 261 ARG A O 1
ATOM 1935 N N . LEU A 1 262 ? 22.417 -12.092 11.551 1.00 81.81 262 LEU A N 1
ATOM 1936 C CA . LEU A 1 262 ? 22.013 -13.476 11.800 1.00 81.81 262 LEU A CA 1
ATOM 1937 C C . LEU A 1 262 ? 22.281 -14.382 10.599 1.00 81.81 262 LEU A C 1
ATOM 1939 O O . LEU A 1 262 ? 22.820 -15.466 10.777 1.00 81.81 262 LEU A O 1
ATOM 1943 N N . CYS A 1 263 ? 21.939 -13.937 9.389 1.00 79.12 263 CYS A N 1
ATOM 1944 C CA . CYS A 1 263 ? 22.153 -14.708 8.165 1.00 79.12 263 CYS A CA 1
ATOM 1945 C C . CYS A 1 263 ? 23.628 -14.762 7.737 1.00 79.12 263 CYS A C 1
ATOM 1947 O O . CYS A 1 263 ? 24.021 -15.700 7.056 1.00 79.12 263 CYS A O 1
ATOM 1949 N N . ALA A 1 264 ? 24.438 -13.774 8.128 1.00 76.88 264 ALA A N 1
ATOM 1950 C CA . ALA A 1 264 ? 25.874 -13.737 7.856 1.00 76.88 264 ALA A CA 1
ATOM 1951 C C . ALA A 1 264 ? 26.720 -14.510 8.884 1.00 76.88 264 ALA A C 1
ATOM 1953 O O . ALA A 1 264 ? 27.942 -14.546 8.740 1.00 76.88 264 ALA A O 1
ATOM 1954 N N . ARG A 1 265 ? 26.117 -15.115 9.922 1.00 62.19 265 ARG A N 1
ATOM 1955 C CA . ARG A 1 265 ? 26.846 -16.044 10.795 1.00 62.19 265 ARG A CA 1
ATOM 1956 C C . ARG A 1 265 ? 27.264 -17.263 9.961 1.00 62.19 265 ARG A C 1
ATOM 1958 O O . ARG A 1 265 ? 26.381 -17.929 9.420 1.00 62.19 265 ARG A O 1
ATOM 1965 N N . PRO A 1 266 ? 28.572 -17.551 9.824 1.00 55.59 266 PRO A N 1
ATOM 1966 C CA . PRO A 1 266 ? 29.027 -18.723 9.097 1.00 55.59 266 PRO A CA 1
ATOM 1967 C C . PRO A 1 266 ? 28.513 -19.985 9.789 1.00 55.59 266 PRO A C 1
ATOM 1969 O O . PRO A 1 266 ? 28.356 -20.017 11.010 1.00 55.59 266 PRO A O 1
ATOM 1972 N N . ALA A 1 267 ? 28.310 -21.041 9.007 1.00 55.25 267 ALA A N 1
ATOM 1973 C CA . ALA A 1 267 ? 28.045 -22.403 9.460 1.00 55.25 267 ALA A CA 1
ATOM 1974 C C . ALA A 1 267 ? 29.247 -23.038 10.209 1.00 55.25 267 ALA A C 1
ATOM 1976 O O . ALA A 1 267 ? 29.554 -24.206 10.005 1.00 55.25 267 ALA A O 1
ATOM 1977 N N . GLU A 1 268 ? 29.949 -22.272 11.048 1.00 50.72 268 GLU A N 1
ATOM 1978 C CA . GLU A 1 268 ? 31.110 -22.708 11.838 1.00 50.72 268 GLU A CA 1
ATOM 1979 C C . GLU A 1 268 ? 30.742 -23.119 13.274 1.00 50.72 268 GLU A C 1
ATOM 1981 O O . GLU A 1 268 ? 31.558 -23.726 13.954 1.00 50.72 268 GLU A O 1
ATOM 1986 N N . GLU A 1 269 ? 29.510 -22.872 13.735 1.00 52.75 269 GLU A N 1
ATOM 1987 C CA . GLU A 1 269 ? 29.018 -23.372 15.037 1.00 52.75 269 GLU A CA 1
ATOM 1988 C C . GLU A 1 269 ? 28.246 -24.710 14.917 1.00 52.75 269 GLU A C 1
ATOM 1990 O O . GLU A 1 269 ? 27.635 -25.161 15.882 1.00 52.75 269 GLU A O 1
ATOM 1995 N N . ALA A 1 270 ? 28.254 -25.350 13.738 1.00 48.19 270 ALA A N 1
ATOM 1996 C CA . ALA A 1 270 ? 27.556 -26.616 13.465 1.00 48.19 270 ALA A CA 1
ATOM 1997 C C . ALA A 1 270 ? 28.501 -27.783 13.100 1.00 48.19 270 ALA A C 1
ATOM 1999 O O . ALA A 1 270 ? 28.113 -28.665 12.330 1.00 48.19 270 ALA A O 1
ATOM 2000 N N . ALA A 1 271 ? 29.722 -27.784 13.646 1.00 39.19 271 ALA A N 1
ATOM 2001 C CA . ALA A 1 271 ? 30.651 -28.916 13.622 1.00 39.19 271 ALA A CA 1
ATOM 2002 C C . ALA A 1 271 ? 31.041 -29.315 15.051 1.00 39.19 271 ALA A C 1
ATOM 2004 O O . ALA A 1 271 ? 31.372 -28.402 15.841 1.00 39.19 271 ALA A O 1
#

pLDDT: mean 75.57, std 12.44, range [29.66, 91.5]

Organism: NCBI:txid2649997